Protein AF-A0A176S169-F1 (afdb_monomer)

Radius of gyration: 20.2 Å; Cα contacts (8 Å, |Δi|>4): 346; chains: 1; bounding box: 64×64×43 Å

pLDDT: mean 86.66, std 16.23, range [37.81, 98.81]

Structure (mmCIF, N/CA/C/O backbone):
data_AF-A0A176S169-F1
#
_entry.id   AF-A0A176S169-F1
#
loop_
_atom_site.group_PDB
_atom_site.id
_atom_site.type_symbol
_atom_site.label_atom_id
_atom_site.label_alt_id
_atom_site.label_comp_id
_atom_site.label_asym_id
_atom_site.label_entity_id
_atom_site.label_seq_id
_atom_site.pdbx_PDB_ins_code
_atom_site.Cartn_x
_atom_site.Cartn_y
_atom_site.Cartn_z
_atom_site.occupancy
_atom_site.B_iso_or_equiv
_atom_site.auth_seq_id
_atom_site.auth_comp_id
_atom_site.auth_asym_id
_atom_site.auth_atom_id
_atom_site.pdbx_PDB_model_num
ATOM 1 N N . MET A 1 1 ? 50.079 47.042 0.955 1.00 42.16 1 MET A N 1
ATOM 2 C CA . MET A 1 1 ? 48.730 46.435 0.892 1.00 42.16 1 MET A CA 1
ATOM 3 C C . MET A 1 1 ? 48.802 45.172 0.042 1.00 42.16 1 MET A C 1
ATOM 5 O O . MET A 1 1 ? 49.080 45.292 -1.142 1.00 42.16 1 MET A O 1
ATOM 9 N N . LYS A 1 2 ? 48.603 43.976 0.608 1.00 37.81 2 LYS A N 1
ATOM 10 C CA . LYS A 1 2 ? 48.444 42.732 -0.167 1.00 37.81 2 LYS A CA 1
ATOM 11 C C . LYS A 1 2 ? 47.038 42.204 0.112 1.00 37.81 2 LYS A C 1
ATOM 13 O O . LYS A 1 2 ? 46.741 41.883 1.258 1.00 37.81 2 LYS A O 1
ATOM 18 N N . LYS A 1 3 ? 46.163 42.192 -0.898 1.00 44.59 3 LYS A N 1
ATOM 19 C CA . LYS A 1 3 ? 44.815 41.624 -0.759 1.00 44.59 3 LYS A CA 1
ATOM 20 C C . LYS A 1 3 ? 44.947 40.104 -0.750 1.00 44.59 3 LYS A C 1
ATOM 22 O O . LYS A 1 3 ? 45.350 39.523 -1.752 1.00 44.59 3 LYS A O 1
ATOM 27 N N . ILE A 1 4 ? 44.640 39.484 0.384 1.00 52.41 4 ILE A N 1
ATOM 28 C CA . ILE A 1 4 ? 44.527 38.031 0.488 1.00 52.41 4 ILE A CA 1
ATOM 29 C C . ILE A 1 4 ? 43.218 37.644 -0.205 1.00 52.41 4 ILE A C 1
ATOM 31 O O . ILE A 1 4 ? 42.141 38.006 0.262 1.00 52.41 4 ILE A O 1
ATOM 35 N N . VAL A 1 5 ? 43.315 36.946 -1.336 1.00 50.78 5 VAL A N 1
ATOM 36 C CA . VAL A 1 5 ? 42.162 36.340 -2.013 1.00 50.78 5 VAL A CA 1
ATOM 37 C C . VAL A 1 5 ? 42.105 34.878 -1.586 1.00 50.78 5 VAL A C 1
ATOM 39 O O . VAL A 1 5 ? 42.657 34.002 -2.247 1.00 50.78 5 VAL A O 1
ATOM 42 N N . THR A 1 6 ? 41.467 34.616 -0.445 1.00 49.59 6 THR A N 1
ATOM 43 C CA . THR A 1 6 ? 41.147 33.246 -0.032 1.00 49.59 6 THR A CA 1
ATOM 44 C C . THR A 1 6 ? 39.868 32.822 -0.744 1.00 49.59 6 THR A C 1
ATOM 46 O O . THR A 1 6 ? 38.769 33.007 -0.222 1.00 49.59 6 THR A O 1
ATOM 49 N N . THR A 1 7 ? 39.989 32.272 -1.952 1.00 57.34 7 THR A N 1
ATOM 50 C CA . THR A 1 7 ? 38.849 31.632 -2.622 1.00 57.34 7 THR A CA 1
ATOM 51 C C . THR A 1 7 ? 38.503 30.352 -1.868 1.00 57.34 7 THR A C 1
ATOM 53 O O . THR A 1 7 ? 39.154 29.323 -2.041 1.00 57.34 7 THR A O 1
ATOM 56 N N . LEU A 1 8 ? 37.491 30.422 -1.002 1.00 52.44 8 LEU A N 1
ATOM 57 C CA . LEU A 1 8 ? 36.978 29.271 -0.268 1.00 52.44 8 LEU A CA 1
ATOM 58 C C . LEU A 1 8 ? 36.244 28.341 -1.247 1.00 52.44 8 LEU A C 1
ATOM 60 O O . LEU A 1 8 ? 35.074 28.549 -1.564 1.00 52.44 8 LEU A O 1
ATOM 64 N N . PHE A 1 9 ? 36.947 27.330 -1.756 1.00 48.34 9 PHE A N 1
ATOM 65 C CA . PHE A 1 9 ? 36.420 26.380 -2.737 1.00 48.34 9 PHE A CA 1
ATOM 66 C C . PHE A 1 9 ? 35.525 25.326 -2.063 1.00 48.34 9 PHE A C 1
ATOM 68 O O . PHE A 1 9 ? 35.873 24.152 -1.962 1.00 48.34 9 PHE A O 1
ATOM 75 N N . LEU A 1 10 ? 34.365 25.757 -1.563 1.00 53.97 10 LEU A N 1
ATOM 76 C CA . LEU A 1 10 ? 33.383 24.892 -0.906 1.00 53.97 10 LEU A CA 1
ATOM 77 C C . LEU A 1 10 ? 32.440 24.241 -1.935 1.00 53.97 10 LEU A C 1
ATOM 79 O O . LEU A 1 10 ? 31.228 24.454 -1.912 1.00 53.97 10 LEU A O 1
ATOM 83 N N . ILE A 1 11 ? 32.991 23.464 -2.874 1.00 54.47 11 ILE A N 1
ATOM 84 C CA . ILE A 1 11 ? 32.165 22.720 -3.834 1.00 54.47 11 ILE A CA 1
ATOM 85 C C . ILE A 1 11 ? 31.628 21.446 -3.181 1.00 54.47 11 ILE A C 1
ATOM 87 O O . ILE A 1 11 ? 32.314 20.434 -3.090 1.00 54.47 11 ILE A O 1
ATOM 91 N N . MET A 1 12 ? 30.367 21.548 -2.758 1.00 45.44 12 MET A N 1
ATOM 92 C CA . MET A 1 12 ? 29.334 20.512 -2.843 1.00 45.44 12 MET A CA 1
ATOM 93 C C . MET A 1 12 ? 29.823 19.063 -2.694 1.00 45.44 12 MET A C 1
ATOM 95 O O . MET A 1 12 ? 30.046 18.360 -3.680 1.00 45.44 12 MET A O 1
ATOM 99 N N . LEU A 1 13 ? 29.830 18.566 -1.454 1.00 44.75 13 LEU A N 1
ATOM 100 C CA . LEU A 1 13 ? 29.611 17.141 -1.218 1.00 44.75 13 LEU A CA 1
ATOM 101 C C . LEU A 1 13 ? 28.189 16.799 -1.687 1.00 44.75 13 LEU A C 1
ATOM 103 O O . LEU A 1 13 ? 27.235 16.888 -0.914 1.00 44.75 13 LEU A O 1
ATOM 107 N N . THR A 1 14 ? 28.040 16.402 -2.952 1.00 50.56 14 THR A N 1
ATOM 108 C CA . THR A 1 14 ? 26.833 15.735 -3.452 1.00 50.56 14 THR A CA 1
ATOM 109 C C . THR A 1 14 ? 26.772 14.332 -2.856 1.00 50.56 14 THR A C 1
ATOM 111 O O . THR A 1 14 ? 27.048 13.323 -3.504 1.00 50.56 14 THR A O 1
ATOM 114 N N . GLY A 1 15 ? 26.433 14.272 -1.567 1.00 48.84 15 GLY A N 1
ATOM 115 C CA . GLY A 1 15 ? 26.109 13.025 -0.900 1.00 48.84 15 GLY A CA 1
ATOM 116 C C . GLY A 1 15 ? 24.995 12.340 -1.679 1.00 48.84 15 GLY A C 1
ATOM 117 O O . GLY A 1 15 ? 23.907 12.896 -1.830 1.00 48.84 15 GLY A O 1
ATOM 118 N N . ASN A 1 16 ? 25.267 11.137 -2.184 1.00 43.94 16 ASN A N 1
ATOM 119 C CA . ASN A 1 16 ? 24.212 10.271 -2.687 1.00 43.94 16 ASN A CA 1
ATOM 120 C C . ASN A 1 16 ? 23.255 10.023 -1.516 1.00 43.94 16 ASN A C 1
ATOM 122 O O . ASN A 1 16 ? 23.621 9.335 -0.565 1.00 43.94 16 ASN A O 1
ATOM 126 N N . VAL A 1 17 ? 22.056 10.604 -1.558 1.00 52.56 17 VAL A N 1
ATOM 127 C CA . VAL A 1 17 ? 21.020 10.343 -0.553 1.00 52.56 17 VAL A CA 1
ATOM 128 C C . VAL A 1 17 ? 20.523 8.916 -0.791 1.00 52.56 17 VAL A C 1
ATOM 130 O O . VAL A 1 17 ? 19.760 8.651 -1.719 1.00 52.56 17 VAL A O 1
ATOM 133 N N . LEU A 1 18 ? 21.040 7.967 -0.006 1.00 54.22 18 LEU A N 1
ATOM 134 C CA . LEU A 1 18 ? 20.838 6.525 -0.192 1.00 54.22 18 LEU A CA 1
ATOM 135 C C . LEU A 1 18 ? 19.475 6.037 0.343 1.00 54.22 18 LEU A C 1
ATOM 137 O O . LEU A 1 18 ? 19.416 5.173 1.211 1.00 54.22 18 LEU A O 1
ATOM 141 N N . ALA A 1 19 ? 18.369 6.536 -0.204 1.00 62.16 19 ALA A N 1
ATOM 142 C CA . ALA A 1 19 ? 17.038 5.948 -0.015 1.00 62.16 19 ALA A CA 1
ATOM 143 C C . ALA A 1 19 ? 16.504 5.970 1.436 1.00 62.16 19 ALA A C 1
ATOM 145 O O . ALA A 1 19 ? 16.561 7.003 2.096 1.00 62.16 19 ALA A O 1
ATOM 146 N N . THR A 1 20 ? 15.903 4.892 1.958 1.00 75.38 20 THR A N 1
ATOM 147 C CA . THR A 1 20 ? 15.999 3.467 1.549 1.00 75.38 20 THR A CA 1
ATOM 148 C C . THR A 1 20 ? 14.851 2.991 0.627 1.00 75.38 20 THR A C 1
ATOM 150 O O . THR A 1 20 ? 13.897 3.728 0.376 1.00 75.38 20 THR A O 1
ATOM 153 N N . ALA A 1 21 ? 14.930 1.754 0.106 1.00 84.81 21 ALA A N 1
ATOM 154 C CA . ALA A 1 21 ? 13.775 1.076 -0.489 1.00 84.81 21 ALA A CA 1
ATOM 155 C C . ALA A 1 21 ? 12.763 0.748 0.620 1.00 84.81 21 ALA A C 1
ATOM 157 O O . ALA A 1 21 ? 13.137 0.179 1.647 1.00 84.81 21 ALA A O 1
ATOM 158 N N . GLN A 1 22 ? 11.504 1.131 0.425 1.00 86.56 22 GLN A N 1
ATOM 159 C CA . GLN A 1 22 ? 10.476 1.038 1.455 1.00 86.56 22 GLN A CA 1
ATOM 160 C C . GLN A 1 22 ? 9.984 -0.409 1.618 1.00 86.56 22 GLN A C 1
ATOM 162 O O . GLN A 1 22 ? 9.739 -1.125 0.646 1.00 86.56 22 GLN A O 1
ATOM 167 N N . TYR A 1 23 ? 9.804 -0.822 2.870 1.00 90.62 23 TYR A N 1
ATOM 168 C CA . TYR A 1 23 ? 9.250 -2.111 3.246 1.00 90.62 23 TYR A CA 1
ATOM 169 C C . TYR A 1 23 ? 7.748 -2.130 2.910 1.00 90.62 23 TYR A C 1
ATOM 171 O O . TYR A 1 23 ? 7.019 -1.220 3.342 1.00 90.62 23 TYR A O 1
ATOM 179 N N . PRO A 1 24 ? 7.286 -3.103 2.106 1.00 94.25 24 PRO A N 1
ATOM 180 C CA . PRO A 1 24 ? 5.922 -3.129 1.596 1.00 94.25 24 PRO A CA 1
ATOM 1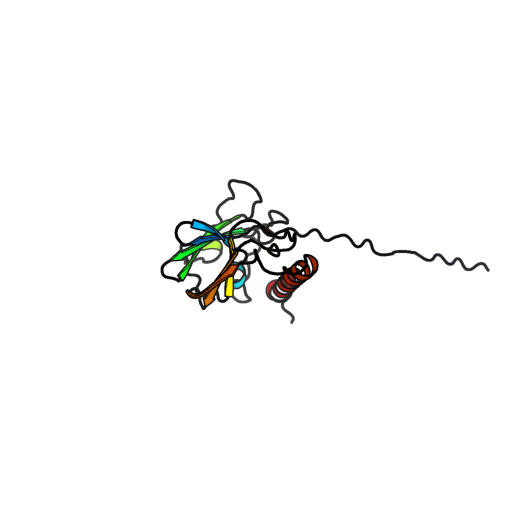81 C C . PRO A 1 24 ? 4.915 -3.518 2.677 1.00 94.25 24 PRO A C 1
ATOM 183 O O . PRO A 1 24 ? 5.250 -4.207 3.639 1.00 94.25 24 PRO A O 1
ATOM 186 N N . ASP A 1 25 ? 3.664 -3.119 2.469 1.00 95.69 25 ASP A N 1
ATOM 187 C CA . ASP A 1 25 ? 2.532 -3.757 3.143 1.00 95.69 25 ASP A CA 1
ATOM 188 C C . ASP A 1 25 ? 2.248 -5.125 2.490 1.00 95.69 25 ASP A C 1
ATOM 190 O O . ASP A 1 25 ? 2.693 -5.406 1.375 1.00 95.69 25 ASP A O 1
ATOM 194 N N . ILE A 1 26 ? 1.508 -5.993 3.177 1.00 97.06 26 ILE A N 1
ATOM 195 C CA . ILE A 1 26 ? 1.137 -7.333 2.705 1.00 97.06 26 ILE A CA 1
ATOM 196 C C . ILE A 1 26 ? -0.319 -7.294 2.237 1.00 97.06 26 ILE A C 1
ATOM 198 O O . ILE A 1 26 ? -1.173 -6.737 2.916 1.00 97.06 26 ILE A O 1
ATOM 202 N N . LEU A 1 27 ? -0.625 -7.920 1.107 1.00 98.56 27 LEU A N 1
ATOM 203 C CA . LEU A 1 27 ? -1.974 -8.171 0.616 1.00 98.56 27 LEU A CA 1
ATOM 204 C C . LEU A 1 27 ? -2.226 -9.679 0.509 1.00 98.56 27 LEU A C 1
ATOM 206 O O . LEU A 1 27 ? -1.467 -10.399 -0.137 1.00 98.56 27 LEU A O 1
ATOM 210 N N . VAL A 1 28 ? -3.329 -10.140 1.094 1.00 98.38 28 VAL A N 1
ATOM 211 C CA . VAL A 1 28 ? -3.906 -11.467 0.870 1.00 98.38 28 VAL A CA 1
ATOM 212 C C . VAL A 1 28 ? -4.890 -11.369 -0.297 1.00 98.38 28 VAL A C 1
ATOM 214 O O . VAL A 1 28 ? -5.965 -10.782 -0.162 1.00 98.38 28 VAL A O 1
ATOM 217 N N . TYR A 1 29 ? -4.528 -11.928 -1.451 1.00 97.06 29 TYR A N 1
ATOM 218 C CA . TYR A 1 29 ? -5.351 -11.901 -2.663 1.00 97.06 29 TYR A CA 1
ATOM 219 C C . TYR A 1 29 ? -5.172 -13.189 -3.475 1.00 97.06 29 TYR A C 1
ATOM 221 O O . TYR A 1 29 ? -4.074 -13.740 -3.544 1.00 97.06 29 TYR A O 1
ATOM 229 N N . GLN A 1 30 ? -6.267 -13.713 -4.042 1.00 93.25 30 GLN A N 1
ATOM 230 C CA . GLN A 1 30 ? -6.302 -14.992 -4.778 1.00 93.25 30 GLN A CA 1
ATOM 231 C C . GLN A 1 30 ? -5.606 -16.157 -4.028 1.00 93.25 30 GLN A C 1
ATOM 233 O O . GLN A 1 30 ? -4.885 -16.965 -4.615 1.00 93.25 30 GLN A O 1
ATOM 238 N N . GLY A 1 31 ? -5.782 -16.222 -2.700 1.00 93.00 31 GLY A N 1
ATOM 239 C CA . GLY A 1 31 ? -5.181 -17.250 -1.838 1.00 93.00 31 GLY A CA 1
ATOM 240 C C . GLY A 1 31 ? -3.668 -17.118 -1.607 1.00 93.00 31 GLY A C 1
ATOM 241 O O . GLY A 1 31 ? -3.057 -18.048 -1.084 1.00 93.00 31 GLY A O 1
ATOM 242 N N . LYS A 1 32 ? -3.046 -15.996 -1.990 1.00 95.75 32 LYS A N 1
ATOM 243 C CA . LYS A 1 32 ? -1.605 -15.744 -1.839 1.00 95.75 32 LYS A CA 1
ATOM 244 C C . LYS A 1 32 ? -1.351 -14.484 -1.021 1.00 95.75 32 LYS A C 1
ATOM 246 O O . LYS A 1 32 ? -2.027 -13.475 -1.203 1.00 95.75 32 LYS A O 1
ATOM 251 N N . ASN A 1 33 ? -0.307 -14.522 -0.197 1.00 96.81 33 ASN A N 1
ATOM 252 C CA . ASN A 1 33 ? 0.279 -13.319 0.387 1.00 96.81 33 ASN A CA 1
ATOM 253 C C . ASN A 1 33 ? 1.226 -12.705 -0.646 1.00 96.81 33 ASN A C 1
ATOM 255 O O . ASN A 1 33 ? 2.120 -13.394 -1.140 1.00 96.81 33 ASN A O 1
ATOM 259 N N . GLN A 1 34 ? 1.036 -11.436 -0.983 1.00 96.50 34 GLN A N 1
ATOM 260 C CA . GLN A 1 34 ? 1.869 -10.673 -1.913 1.00 96.50 34 GLN A CA 1
ATOM 261 C C . GLN A 1 34 ? 2.246 -9.327 -1.279 1.00 96.50 34 GLN A C 1
ATOM 263 O O . GLN A 1 34 ? 1.449 -8.784 -0.516 1.00 96.50 34 GLN A O 1
ATOM 268 N N . PRO A 1 35 ? 3.424 -8.756 -1.567 1.00 96.94 35 PRO A N 1
ATOM 269 C CA . PRO A 1 35 ? 3.709 -7.376 -1.189 1.00 96.94 35 PRO A CA 1
ATOM 270 C C . PRO A 1 35 ? 2.853 -6.405 -2.019 1.00 96.94 35 PRO A C 1
ATOM 272 O O . PRO A 1 35 ? 2.587 -6.663 -3.194 1.00 96.94 35 PRO A O 1
ATOM 275 N N . ILE A 1 36 ? 2.486 -5.260 -1.444 1.00 97.56 36 ILE A N 1
ATOM 276 C CA . ILE A 1 36 ? 1.973 -4.106 -2.193 1.00 97.56 36 ILE A CA 1
ATOM 277 C C . ILE A 1 36 ? 2.919 -2.912 -2.081 1.00 97.56 36 ILE A C 1
ATOM 279 O O . ILE A 1 36 ? 3.458 -2.584 -1.025 1.00 97.56 36 ILE A O 1
ATOM 283 N N . PHE A 1 37 ? 3.097 -2.247 -3.215 1.00 96.38 37 PHE A N 1
ATOM 284 C CA . PHE A 1 37 ? 3.934 -1.070 -3.426 1.00 96.38 37 PHE A CA 1
ATOM 285 C C . PHE A 1 37 ? 3.093 0.214 -3.473 1.00 96.38 37 PHE A C 1
ATOM 287 O O . PHE A 1 37 ? 3.293 1.095 -4.307 1.00 96.38 37 PHE A O 1
ATOM 294 N N . THR A 1 38 ? 2.143 0.272 -2.541 1.00 94.31 38 THR A N 1
ATOM 295 C CA . THR A 1 38 ? 1.189 1.351 -2.267 1.00 94.31 38 THR A CA 1
ATOM 296 C C . THR A 1 38 ? 0.933 1.330 -0.757 1.00 94.31 38 THR A C 1
ATOM 298 O O . THR A 1 38 ? 1.020 0.259 -0.157 1.00 94.31 38 THR A O 1
ATOM 301 N N . ASN A 1 39 ? 0.588 2.462 -0.130 1.00 94.94 39 ASN A N 1
ATOM 302 C CA . ASN A 1 39 ? 0.287 2.522 1.310 1.00 94.94 39 ASN A CA 1
ATOM 303 C C . ASN A 1 39 ? -1.126 3.063 1.590 1.00 94.94 39 ASN A C 1
ATOM 305 O O . ASN A 1 39 ? -1.277 4.245 1.897 1.00 94.94 39 ASN A O 1
ATOM 309 N N . P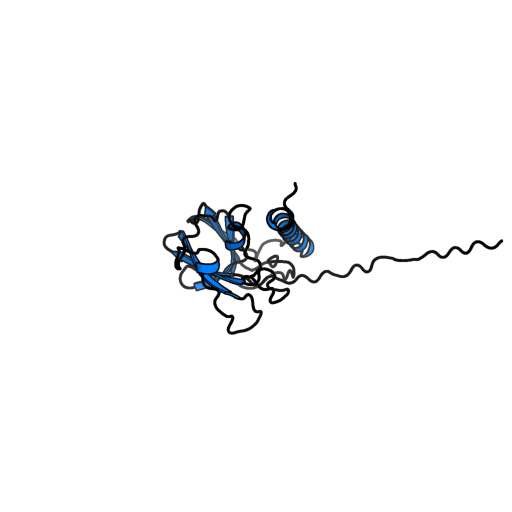RO A 1 40 ? -2.170 2.212 1.501 1.00 97.00 40 PRO A N 1
ATOM 310 C CA . PRO A 1 40 ? -3.570 2.650 1.557 1.00 97.00 40 PRO A CA 1
ATOM 311 C C . PRO A 1 40 ? -4.006 3.241 2.904 1.00 97.00 40 PRO A C 1
ATOM 313 O O . PRO A 1 40 ? -4.973 3.995 2.958 1.00 97.00 40 PRO A O 1
ATOM 316 N N . LEU A 1 41 ? -3.308 2.926 4.002 1.00 96.50 41 LEU A N 1
ATOM 317 C CA . LEU A 1 41 ? -3.607 3.525 5.306 1.00 96.50 41 LEU A CA 1
ATOM 318 C C . LEU A 1 41 ? -3.080 4.965 5.418 1.00 96.50 41 LEU A C 1
ATOM 320 O O . LEU A 1 41 ? -3.693 5.765 6.113 1.00 96.50 41 LEU A O 1
ATOM 324 N N . GLU A 1 42 ? -2.016 5.349 4.700 1.00 93.81 42 GLU A N 1
ATOM 325 C CA . GLU A 1 42 ? -1.561 6.751 4.721 1.00 93.81 42 GLU A CA 1
ATOM 326 C C . GLU A 1 42 ? -2.608 7.710 4.135 1.00 93.81 42 GLU A C 1
ATOM 328 O O . GLU A 1 42 ? -2.653 8.863 4.546 1.00 93.81 42 GLU A O 1
ATOM 333 N N . SER A 1 43 ? -3.489 7.244 3.238 1.00 94.06 43 SER A N 1
ATOM 334 C CA . SER A 1 43 ? -4.568 8.074 2.680 1.00 94.06 43 SER A CA 1
ATOM 335 C C . SER A 1 43 ? -5.775 8.242 3.610 1.00 94.06 43 SER A C 1
ATOM 337 O O . SER A 1 43 ? -6.680 9.000 3.275 1.00 94.06 43 SER A O 1
ATOM 339 N N . TYR A 1 44 ? -5.834 7.521 4.735 1.00 95.12 44 TYR A N 1
ATOM 340 C CA . TYR A 1 44 ? -6.848 7.750 5.768 1.00 95.12 44 TYR A CA 1
ATOM 341 C C . TYR A 1 44 ? -6.543 9.016 6.577 1.00 95.12 44 TYR A C 1
ATOM 343 O O . TYR A 1 44 ? -7.458 9.654 7.091 1.00 95.12 44 TYR A O 1
ATOM 351 N N . PHE A 1 45 ? -5.261 9.376 6.705 1.00 92.50 45 PHE A N 1
ATOM 352 C CA . PHE A 1 45 ? -4.844 10.455 7.588 1.00 92.50 45 PHE A CA 1
ATOM 353 C C . PHE A 1 45 ? -4.950 11.822 6.913 1.00 92.50 45 PHE A C 1
ATOM 355 O O . PHE A 1 45 ? -4.244 12.119 5.951 1.00 92.50 45 PHE A O 1
ATOM 362 N N . ASP A 1 46 ? -5.802 12.679 7.467 1.00 89.12 46 ASP A N 1
ATOM 363 C CA . ASP A 1 46 ? -6.044 14.041 6.999 1.00 89.12 46 ASP A CA 1
ATOM 364 C C . ASP A 1 46 ? -6.141 15.025 8.187 1.00 89.12 46 ASP A C 1
ATOM 366 O O . ASP A 1 46 ? -5.678 14.750 9.298 1.00 89.12 46 ASP A O 1
ATOM 370 N N . LYS A 1 47 ? -6.727 16.210 7.965 1.00 85.12 47 LYS A N 1
ATOM 371 C CA . LYS A 1 47 ? -6.955 17.201 9.032 1.00 85.12 47 LYS A CA 1
ATOM 372 C C . LYS A 1 47 ? -8.023 16.767 10.051 1.00 85.12 47 LYS A C 1
ATOM 374 O O . LYS A 1 47 ? -8.051 17.330 11.141 1.00 85.12 47 LYS A O 1
ATOM 379 N N . GLN A 1 48 ? -8.894 15.817 9.704 1.00 87.88 48 GLN A N 1
ATOM 380 C CA . GLN A 1 48 ? -9.973 15.305 10.558 1.00 87.88 48 GLN A CA 1
ATOM 381 C C . GLN A 1 48 ? -9.539 14.031 11.301 1.00 87.88 48 GLN A C 1
ATOM 383 O O . GLN A 1 48 ? -9.883 13.850 12.466 1.00 87.88 48 GLN A O 1
ATOM 388 N N . HIS A 1 49 ? -8.715 13.204 10.656 1.00 90.12 49 HIS A N 1
ATOM 389 C CA . HIS A 1 49 ? -8.137 11.966 11.174 1.00 90.12 49 HIS A CA 1
ATOM 390 C C . HIS A 1 49 ? -6.606 12.116 11.261 1.00 90.12 49 HIS A C 1
ATOM 392 O O . HIS A 1 49 ? -5.875 11.574 10.432 1.00 90.12 49 HIS A O 1
ATOM 398 N N . PRO A 1 50 ? -6.071 12.886 12.226 1.00 89.88 50 PRO A N 1
ATOM 399 C CA . PRO A 1 50 ? -4.642 13.173 12.287 1.00 89.88 50 PRO A CA 1
ATOM 400 C C . PRO A 1 50 ? -3.810 11.905 12.523 1.00 89.88 50 PRO A C 1
ATOM 402 O O . PRO A 1 50 ? -4.097 11.108 13.418 1.00 89.88 50 PRO A O 1
ATOM 405 N N . ARG A 1 51 ? -2.716 11.755 11.764 1.00 90.69 51 ARG A N 1
ATOM 406 C CA . ARG A 1 51 ? -1.782 10.621 11.871 1.00 90.69 51 ARG A CA 1
ATOM 407 C C . ARG A 1 51 ? -1.238 10.477 13.310 1.00 90.69 51 ARG A C 1
ATOM 409 O O . ARG A 1 51 ? -0.552 11.390 13.787 1.00 90.69 51 ARG A O 1
ATOM 416 N N . PRO A 1 52 ? -1.478 9.353 14.015 1.00 88.19 52 PRO A N 1
ATOM 417 C CA . PRO A 1 52 ? -1.160 9.229 15.438 1.00 88.19 52 PRO A CA 1
ATOM 418 C C . PRO A 1 52 ? 0.343 9.022 15.684 1.00 88.19 52 PRO A C 1
ATOM 420 O O . PRO A 1 52 ? 0.861 7.904 15.702 1.00 88.19 52 PRO A O 1
ATOM 423 N N . LYS A 1 53 ? 1.053 10.132 15.926 1.00 81.69 53 LYS A N 1
ATOM 424 C CA . LYS A 1 53 ? 2.523 10.189 16.081 1.00 81.69 53 LYS A CA 1
ATOM 425 C C . LYS A 1 53 ? 3.098 9.260 17.160 1.00 81.69 53 LYS A C 1
ATOM 427 O O . LYS A 1 53 ? 4.229 8.814 17.021 1.00 81.69 53 LYS A O 1
ATOM 432 N N . ASN A 1 54 ? 2.333 8.964 18.212 1.00 84.31 54 ASN A N 1
ATOM 433 C CA . ASN A 1 54 ? 2.782 8.120 19.328 1.00 84.31 54 ASN A CA 1
ATOM 434 C C . ASN A 1 54 ? 2.563 6.613 19.087 1.00 84.31 54 ASN A C 1
ATOM 436 O O . ASN A 1 54 ? 3.094 5.800 19.841 1.00 84.31 54 ASN A O 1
ATOM 440 N N . VAL A 1 55 ? 1.780 6.243 18.067 1.00 86.12 55 VAL A N 1
ATOM 441 C CA . VAL A 1 55 ? 1.500 4.843 17.702 1.00 86.12 55 VAL A CA 1
ATOM 442 C C . VAL A 1 55 ? 2.547 4.345 16.708 1.00 86.12 55 VAL A C 1
ATOM 444 O O . VAL A 1 55 ? 3.160 3.301 16.911 1.00 86.12 55 VAL A O 1
ATOM 447 N N . PHE A 1 56 ? 2.806 5.123 15.656 1.00 85.75 56 PHE A N 1
ATOM 448 C CA . PHE A 1 56 ? 3.745 4.756 14.598 1.00 85.75 56 PHE A CA 1
ATOM 449 C C . PHE A 1 56 ? 5.169 5.214 14.917 1.00 85.75 56 PHE A C 1
ATOM 451 O O . PHE A 1 56 ? 5.608 6.291 14.508 1.00 85.75 56 PHE A O 1
ATOM 458 N N . LYS A 1 57 ? 5.898 4.380 15.659 1.00 77.31 57 LYS A N 1
ATOM 459 C CA . LYS A 1 57 ? 7.301 4.625 16.015 1.00 77.31 57 LYS A CA 1
ATOM 460 C C . LYS A 1 57 ? 8.205 4.446 14.797 1.00 77.31 57 LYS A C 1
ATOM 462 O O . LYS A 1 57 ? 8.052 3.489 14.041 1.00 77.31 57 LYS A O 1
ATOM 467 N N . PHE A 1 58 ? 9.198 5.321 14.641 1.00 72.44 58 PHE A N 1
ATOM 468 C CA . PHE A 1 58 ? 10.269 5.095 13.673 1.00 72.44 58 PHE A CA 1
ATOM 469 C C . PHE A 1 58 ? 11.056 3.834 14.051 1.00 72.44 58 PHE A C 1
ATOM 471 O O . PHE A 1 58 ? 11.558 3.726 15.169 1.00 72.44 58 PHE A O 1
ATOM 478 N N . SER A 1 59 ? 11.179 2.904 13.108 1.00 70.88 59 SER A N 1
ATOM 479 C CA . SER A 1 59 ? 11.869 1.627 13.293 1.00 70.88 59 SER A CA 1
ATOM 480 C C . SER A 1 59 ? 13.202 1.568 12.544 1.00 70.88 59 SER A C 1
ATOM 482 O O . SER A 1 59 ? 14.227 1.195 13.107 1.00 70.88 59 SER A O 1
ATOM 484 N N . CYS A 1 60 ? 13.190 1.918 11.259 1.00 74.62 60 CYS A N 1
ATOM 485 C CA . CYS A 1 60 ? 14.332 1.849 10.356 1.00 74.62 60 CYS A CA 1
ATOM 486 C C . CYS A 1 60 ? 14.095 2.738 9.125 1.00 74.62 60 CYS A C 1
ATOM 488 O O . CYS A 1 60 ? 12.959 3.032 8.761 1.00 74.62 60 CYS A O 1
ATOM 490 N N . THR A 1 61 ? 15.163 3.124 8.419 1.00 75.06 61 THR A N 1
ATOM 491 C CA . THR A 1 61 ? 15.069 3.945 7.191 1.00 75.06 61 THR A CA 1
ATOM 492 C C . THR A 1 61 ? 14.329 3.248 6.045 1.00 75.06 61 THR A C 1
ATOM 494 O O . THR A 1 61 ? 13.817 3.916 5.153 1.00 75.06 61 THR A O 1
ATOM 497 N N . ALA A 1 62 ? 14.251 1.914 6.071 1.00 78.06 62 ALA A N 1
ATOM 498 C CA . ALA A 1 62 ? 13.434 1.123 5.155 1.00 78.06 62 ALA A CA 1
ATOM 499 C C . ALA A 1 62 ? 11.944 1.100 5.534 1.00 78.06 62 ALA A C 1
ATOM 501 O O . ALA A 1 62 ? 11.140 0.644 4.734 1.00 78.06 62 ALA A O 1
ATOM 502 N N . ASN A 1 63 ? 11.542 1.572 6.717 1.00 84.75 63 ASN A N 1
ATOM 503 C CA . ASN A 1 63 ? 10.131 1.694 7.067 1.00 84.75 63 ASN A CA 1
ATOM 504 C C . ASN A 1 63 ? 9.839 2.976 7.857 1.00 84.75 63 ASN A C 1
ATOM 506 O O . ASN A 1 63 ? 9.499 2.949 9.041 1.00 84.75 63 ASN A O 1
ATOM 510 N N . TRP A 1 64 ? 9.938 4.117 7.171 1.00 81.50 64 TRP A N 1
ATOM 511 C CA . TRP A 1 64 ? 9.679 5.433 7.765 1.00 81.50 64 TRP A CA 1
ATOM 512 C C . TRP A 1 64 ? 8.232 5.592 8.263 1.00 81.50 64 TRP A C 1
ATOM 514 O O . TRP A 1 64 ? 7.980 6.392 9.163 1.00 81.50 64 TRP A O 1
ATOM 524 N N . ARG A 1 65 ? 7.286 4.805 7.724 1.00 88.31 65 ARG A N 1
ATOM 525 C CA . ARG A 1 65 ? 5.874 4.802 8.140 1.00 88.31 65 ARG A CA 1
ATOM 526 C C . ARG A 1 65 ? 5.679 4.284 9.562 1.00 88.31 65 ARG A C 1
ATOM 528 O O . ARG A 1 65 ? 4.689 4.651 10.189 1.00 88.31 65 ARG A O 1
ATOM 535 N N . GLY A 1 66 ? 6.591 3.455 10.074 1.00 89.56 66 GLY A N 1
ATOM 536 C CA . GLY A 1 66 ? 6.533 2.922 11.438 1.00 89.56 66 GLY A CA 1
ATOM 537 C C . GLY A 1 66 ? 5.521 1.792 11.665 1.00 89.56 66 GLY A C 1
ATOM 538 O O . GLY A 1 66 ? 5.335 1.371 12.805 1.00 89.56 66 GLY A O 1
ATOM 539 N N . TYR A 1 67 ? 4.898 1.266 10.607 1.00 92.81 67 TYR A N 1
ATOM 540 C CA . TYR A 1 67 ? 4.069 0.057 10.650 1.00 92.81 67 TYR A CA 1
ATOM 541 C C . TYR A 1 67 ? 4.221 -0.777 9.373 1.00 92.81 67 TYR A C 1
ATOM 543 O O . TYR A 1 67 ? 4.702 -0.288 8.348 1.00 92.81 67 TYR A O 1
ATOM 551 N N . VAL A 1 68 ? 3.782 -2.032 9.425 1.00 94.06 68 VAL A N 1
ATOM 552 C CA . VAL A 1 68 ? 3.441 -2.836 8.242 1.00 94.06 68 VAL A CA 1
ATOM 553 C C . VAL A 1 68 ? 1.970 -3.218 8.356 1.00 94.06 68 VAL A C 1
ATOM 555 O O . VAL A 1 68 ? 1.532 -3.701 9.402 1.00 94.06 68 VAL A O 1
ATOM 558 N N .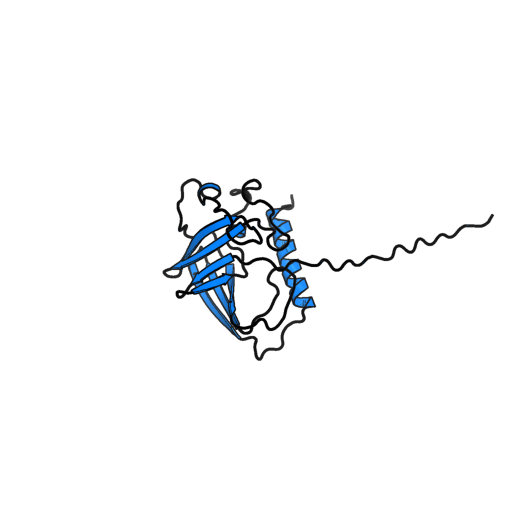 ALA A 1 69 ? 1.195 -2.964 7.304 1.00 96.31 69 ALA A N 1
ATOM 559 C CA . ALA A 1 69 ? -0.211 -3.344 7.248 1.00 96.31 69 ALA A CA 1
ATOM 560 C C . ALA A 1 69 ? -0.397 -4.668 6.500 1.00 96.31 69 ALA A C 1
ATOM 562 O O . ALA A 1 69 ? 0.252 -4.911 5.482 1.00 96.31 69 ALA A O 1
ATOM 563 N N . THR A 1 70 ? -1.327 -5.494 6.975 1.00 97.50 70 THR A N 1
ATOM 564 C CA . THR A 1 70 ? -1.855 -6.638 6.227 1.00 97.50 70 THR A CA 1
ATOM 565 C C . THR A 1 70 ? -3.257 -6.304 5.749 1.00 97.50 70 THR A C 1
ATOM 567 O O . THR A 1 70 ? -4.151 -6.029 6.553 1.00 97.50 70 THR A O 1
ATOM 570 N N . TRP A 1 71 ? -3.447 -6.376 4.441 1.00 98.69 71 TRP A N 1
ATOM 571 C CA . TRP A 1 71 ? -4.700 -6.167 3.737 1.00 98.69 71 TRP A CA 1
ATOM 572 C C . TRP A 1 71 ? -5.241 -7.494 3.207 1.00 98.69 71 TRP A C 1
ATOM 574 O O . TRP A 1 71 ? -4.487 -8.445 2.998 1.00 98.69 71 TRP A O 1
ATOM 584 N N . LYS A 1 72 ? -6.538 -7.552 2.928 1.00 98.56 72 LYS A N 1
ATOM 585 C CA . LYS A 1 72 ? -7.190 -8.658 2.219 1.00 98.56 72 LYS A CA 1
ATOM 586 C C . LYS A 1 72 ? -8.126 -8.084 1.167 1.00 98.56 72 LYS A C 1
ATOM 588 O O . LYS A 1 72 ? -8.763 -7.067 1.418 1.00 98.56 72 LYS A O 1
ATOM 593 N N . ILE A 1 73 ? -8.222 -8.747 0.020 1.00 98.44 73 ILE A N 1
ATOM 594 C CA . ILE A 1 73 ? -9.329 -8.539 -0.914 1.00 98.44 73 ILE A CA 1
ATOM 595 C C . ILE A 1 73 ? -10.280 -9.733 -0.819 1.00 98.44 73 ILE A C 1
ATOM 597 O O . ILE A 1 73 ? -9.856 -10.884 -0.937 1.00 98.44 73 ILE A O 1
ATOM 601 N N . GLU A 1 74 ? -11.561 -9.447 -0.612 1.00 97.25 74 GLU A N 1
ATOM 602 C CA . GLU A 1 74 ? -12.653 -10.417 -0.527 1.00 97.25 74 GLU A CA 1
ATOM 603 C C . GLU A 1 74 ? -13.887 -9.817 -1.207 1.00 97.25 74 GLU A C 1
ATOM 605 O O . GLU A 1 74 ? -14.176 -8.645 -1.011 1.00 97.25 74 GLU A O 1
ATOM 610 N N . GLU A 1 75 ? -14.558 -10.573 -2.080 1.00 95.44 75 GLU A N 1
ATOM 611 C CA . GLU A 1 75 ? -15.733 -10.104 -2.850 1.00 95.44 75 GLU A CA 1
ATOM 612 C C . GLU A 1 75 ? -15.527 -8.772 -3.619 1.00 95.44 75 GLU A C 1
ATOM 614 O O . GLU A 1 75 ? -16.465 -8.026 -3.892 1.00 95.44 75 GLU A O 1
ATOM 619 N N . ASN A 1 76 ? -14.283 -8.514 -4.051 1.00 96.75 76 ASN A N 1
ATOM 620 C CA . ASN A 1 76 ? -13.783 -7.268 -4.665 1.00 96.75 76 ASN A CA 1
ATOM 621 C C . ASN A 1 76 ? -13.656 -6.058 -3.727 1.00 96.75 76 ASN A C 1
ATOM 623 O O . ASN A 1 76 ? -13.265 -4.988 -4.189 1.00 96.75 76 ASN A O 1
ATOM 627 N N . ASP A 1 77 ? -13.923 -6.210 -2.436 1.00 98.44 77 ASP A N 1
ATOM 628 C CA . ASP A 1 77 ? -13.705 -5.182 -1.426 1.00 98.44 77 ASP A CA 1
ATOM 629 C C . ASP A 1 77 ? -12.331 -5.349 -0.753 1.00 98.44 77 ASP A C 1
ATOM 631 O O . ASP A 1 77 ? -11.865 -6.460 -0.489 1.00 98.44 77 ASP A O 1
ATOM 635 N N . LEU A 1 78 ? -11.667 -4.225 -0.484 1.00 98.81 78 LEU A N 1
ATOM 636 C CA . LEU A 1 78 ? -10.393 -4.121 0.219 1.00 98.81 78 LEU A CA 1
ATOM 637 C C . LEU A 1 78 ? -10.639 -3.963 1.722 1.00 98.81 78 LEU A C 1
ATOM 639 O O . LEU A 1 78 ? -11.387 -3.086 2.155 1.00 98.81 78 LEU A O 1
ATOM 643 N N . TYR A 1 79 ? -9.938 -4.760 2.522 1.00 98.69 79 TYR A N 1
ATOM 644 C CA . TYR A 1 79 ? -10.021 -4.748 3.977 1.00 98.69 79 TYR A CA 1
ATOM 645 C C . TYR A 1 79 ? -8.647 -4.590 4.622 1.00 98.69 79 TYR A C 1
ATOM 647 O O . TYR A 1 79 ? -7.695 -5.260 4.222 1.00 98.69 79 TYR A O 1
ATOM 655 N N . LEU A 1 80 ? -8.557 -3.770 5.669 1.00 98.69 80 LEU A N 1
ATOM 656 C CA . LEU A 1 80 ? -7.434 -3.755 6.604 1.00 98.69 80 LEU A CA 1
ATOM 657 C C . LEU A 1 80 ? -7.638 -4.859 7.649 1.00 98.69 80 LEU A 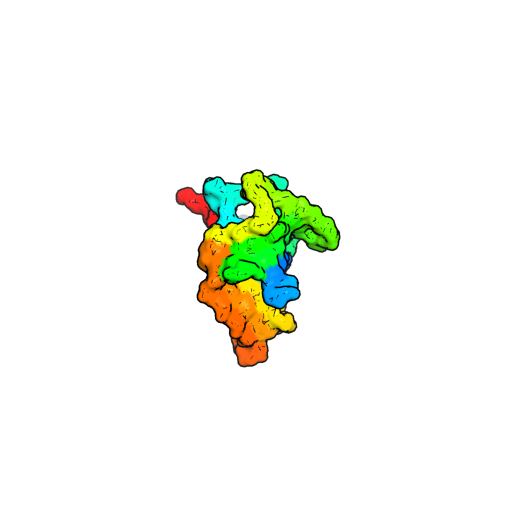C 1
ATOM 659 O O . LEU A 1 80 ? -8.632 -4.857 8.375 1.00 98.69 80 LEU A O 1
ATOM 663 N N . VAL A 1 81 ? -6.699 -5.802 7.730 1.00 98.00 81 VAL A N 1
ATOM 664 C CA . VAL A 1 81 ? -6.793 -6.993 8.593 1.00 98.00 81 VAL A CA 1
ATOM 665 C C . VAL A 1 81 ? -5.910 -6.877 9.832 1.00 98.00 81 VAL A C 1
ATOM 667 O O . VAL A 1 81 ? -6.322 -7.288 10.911 1.00 98.00 81 VAL A O 1
ATOM 670 N N . LYS A 1 82 ? -4.692 -6.344 9.694 1.00 96.44 82 LYS A N 1
ATOM 671 C CA . LYS A 1 82 ? -3.715 -6.273 10.791 1.00 96.44 82 LYS A CA 1
ATOM 672 C C . LYS A 1 82 ? -2.765 -5.094 10.610 1.00 96.44 82 LYS A C 1
ATOM 674 O O . LYS A 1 82 ? -2.439 -4.733 9.481 1.00 96.44 82 LYS A O 1
ATOM 679 N N . LEU A 1 83 ? -2.284 -4.547 11.722 1.00 95.06 83 LEU A N 1
ATOM 680 C CA . LEU A 1 83 ? -1.139 -3.641 11.777 1.00 95.06 83 LEU A CA 1
ATOM 681 C C . LEU A 1 83 ? -0.087 -4.229 12.719 1.00 95.06 83 LEU A C 1
ATOM 683 O O . LEU A 1 83 ? -0.424 -4.727 13.788 1.00 95.06 83 LEU A O 1
ATOM 687 N N . VAL A 1 84 ? 1.184 -4.154 12.346 1.00 92.75 84 VAL A N 1
ATOM 688 C CA . VAL A 1 84 ? 2.319 -4.439 13.240 1.00 92.75 84 VAL A CA 1
ATOM 689 C C . VAL A 1 84 ? 3.271 -3.252 13.256 1.00 92.75 84 VAL A C 1
ATOM 691 O O . VAL A 1 84 ? 3.293 -2.480 12.295 1.00 92.75 84 VAL A O 1
ATOM 694 N N . GLU A 1 85 ? 4.056 -3.093 14.322 1.00 89.19 85 GLU A N 1
ATOM 695 C CA . GLU A 1 85 ? 5.141 -2.109 14.358 1.00 89.19 85 GLU A CA 1
ATOM 696 C C . GLU A 1 85 ? 6.094 -2.328 13.175 1.00 89.19 85 GLU A C 1
ATOM 698 O O . GLU A 1 85 ? 6.338 -3.448 12.734 1.00 89.19 85 GLU A O 1
ATOM 703 N N . GLY A 1 86 ? 6.641 -1.246 12.625 1.00 74.56 86 GLY A N 1
ATOM 704 C CA . GLY A 1 86 ? 7.412 -1.297 11.383 1.00 74.56 86 GLY A CA 1
ATOM 705 C C . GLY A 1 86 ? 8.808 -1.917 11.502 1.00 74.56 86 GLY A C 1
ATOM 706 O O . GLY A 1 86 ? 9.670 -1.553 10.702 1.00 74.56 86 GLY A O 1
ATOM 707 N N . SER A 1 87 ? 9.089 -2.745 12.514 1.00 65.50 87 SER A N 1
ATOM 708 C CA . SER A 1 87 ? 10.432 -3.254 12.804 1.00 65.50 87 SER A CA 1
ATOM 709 C C . SER A 1 87 ? 11.030 -3.992 11.607 1.00 65.50 87 SER A C 1
ATOM 711 O O . SER A 1 87 ? 10.422 -4.908 11.062 1.00 65.50 87 SER A O 1
ATOM 713 N N . CYS A 1 88 ? 12.266 -3.643 11.240 1.00 65.31 88 CYS A N 1
ATOM 714 C CA . CYS A 1 88 ? 13.069 -4.362 10.242 1.00 65.31 88 CYS A CA 1
ATOM 715 C C . CYS A 1 88 ? 13.573 -5.737 10.761 1.00 65.31 88 CYS A C 1
ATOM 717 O O . CYS A 1 88 ? 14.683 -6.151 10.438 1.00 65.31 88 CYS A O 1
ATOM 719 N N . GLY A 1 89 ? 12.795 -6.416 11.606 1.00 59.56 89 GLY A N 1
ATOM 720 C CA . GLY A 1 89 ? 13.135 -7.676 12.260 1.00 59.56 89 GLY A CA 1
ATOM 721 C C . GLY A 1 89 ? 11.940 -8.622 12.295 1.00 59.56 89 GLY A C 1
ATOM 722 O O . GLY A 1 89 ? 10.798 -8.205 12.097 1.00 59.56 89 GLY A O 1
ATOM 723 N N . GLU A 1 90 ? 12.227 -9.896 12.528 1.00 56.16 90 GLU A N 1
ATOM 724 C CA . GLU A 1 90 ? 11.216 -10.935 12.725 1.00 56.16 90 GLU A CA 1
ATOM 725 C C . GLU A 1 90 ? 10.505 -10.708 14.082 1.00 56.16 90 GLU A C 1
ATOM 727 O O . GLU A 1 90 ? 11.083 -10.117 14.994 1.00 56.16 90 GLU A O 1
ATOM 732 N N . ASP A 1 91 ? 9.233 -11.109 14.187 1.00 74.50 91 ASP A N 1
ATOM 733 C CA . ASP A 1 91 ? 8.359 -10.929 15.366 1.00 74.50 91 ASP A CA 1
ATOM 734 C C . ASP A 1 91 ? 8.022 -9.476 15.782 1.00 74.50 91 ASP A C 1
ATOM 736 O O . ASP A 1 91 ? 8.035 -9.104 16.958 1.00 74.50 91 ASP A O 1
ATOM 740 N N . ALA A 1 92 ? 7.625 -8.651 14.807 1.00 85.44 92 ALA A N 1
ATOM 741 C CA . ALA A 1 92 ? 7.058 -7.319 15.042 1.00 85.44 92 ALA A CA 1
ATOM 742 C C . ALA A 1 92 ? 5.796 -7.341 15.950 1.00 85.44 92 ALA A C 1
ATOM 744 O O . ALA A 1 92 ? 4.828 -8.040 15.620 1.00 85.44 92 ALA A O 1
ATOM 745 N N . PRO A 1 93 ? 5.735 -6.541 17.039 1.00 90.12 93 PRO A N 1
ATOM 746 C CA . PRO A 1 93 ? 4.541 -6.419 17.878 1.00 90.12 93 PRO A CA 1
ATOM 747 C C . PRO A 1 93 ? 3.306 -5.944 17.103 1.00 90.12 93 PRO A C 1
ATOM 749 O O . PRO A 1 93 ? 3.399 -5.093 16.220 1.00 90.12 93 PRO A O 1
ATOM 752 N N . GLU A 1 94 ? 2.127 -6.457 17.457 1.00 92.75 94 GLU A N 1
ATOM 753 C CA . GLU A 1 94 ? 0.864 -6.018 16.856 1.00 92.75 94 GLU A CA 1
ATOM 754 C C . GLU A 1 94 ? 0.450 -4.632 17.373 1.00 92.75 94 GLU A C 1
ATOM 756 O O . GLU A 1 94 ? 0.464 -4.373 18.577 1.00 92.75 94 GLU A O 1
ATOM 761 N N . ILE A 1 95 ? 0.049 -3.747 16.457 1.00 93.56 95 ILE A N 1
ATOM 762 C CA . ILE A 1 95 ? -0.585 -2.468 16.778 1.00 93.56 95 ILE A CA 1
ATOM 763 C C . ILE A 1 95 ? -2.099 -2.718 16.805 1.00 93.56 95 ILE A C 1
ATOM 765 O O . ILE A 1 95 ? -2.666 -3.042 15.756 1.00 93.56 95 ILE A O 1
ATOM 769 N N . PRO A 1 96 ? -2.789 -2.551 17.951 1.00 94.94 96 PRO A N 1
ATOM 770 C CA . PRO A 1 96 ? -4.228 -2.762 18.012 1.00 94.94 96 PRO A CA 1
ATOM 771 C C . PRO A 1 96 ? -4.949 -1.816 17.052 1.00 94.94 96 PRO A C 1
ATOM 773 O O . PRO A 1 96 ? -4.755 -0.600 17.102 1.00 94.94 96 PRO A O 1
ATOM 776 N N . ILE A 1 97 ? -5.809 -2.363 16.193 1.00 95.31 97 ILE A N 1
ATOM 777 C CA . ILE A 1 97 ? -6.567 -1.604 15.183 1.00 95.31 97 ILE A CA 1
ATOM 778 C C . ILE A 1 97 ? -7.400 -0.469 15.807 1.00 95.31 97 ILE A C 1
ATOM 780 O O . ILE A 1 97 ? -7.524 0.606 15.219 1.00 95.31 97 ILE A O 1
ATOM 784 N N . THR A 1 98 ? -7.864 -0.653 17.045 1.00 95.00 98 THR A N 1
ATOM 785 C CA . THR A 1 98 ? -8.572 0.358 17.846 1.00 95.00 98 THR A CA 1
ATOM 786 C C . THR A 1 98 ? -7.737 1.597 18.190 1.00 95.00 98 THR A C 1
ATOM 788 O O . THR A 1 98 ? -8.304 2.625 18.542 1.00 95.00 98 THR A O 1
ATOM 791 N N . THR A 1 99 ? -6.407 1.569 18.037 1.00 93.62 99 THR A N 1
ATOM 792 C CA . THR A 1 99 ? -5.573 2.786 18.146 1.00 93.62 99 THR A CA 1
ATOM 793 C C . THR A 1 99 ? -5.766 3.754 16.973 1.00 93.62 99 THR A C 1
ATOM 795 O O . THR A 1 99 ? -5.435 4.931 17.101 1.00 93.62 99 THR A O 1
ATOM 798 N N . ILE A 1 100 ? -6.304 3.268 15.847 1.00 94.69 100 ILE A N 1
ATOM 799 C CA . ILE A 1 100 ? -6.588 4.042 14.629 1.00 94.69 100 ILE A CA 1
ATOM 800 C C . ILE A 1 100 ? -8.103 4.185 14.403 1.00 94.69 100 ILE A C 1
ATOM 802 O O . ILE A 1 100 ? -8.571 5.241 13.980 1.00 94.69 100 ILE A O 1
ATOM 806 N N . PHE A 1 101 ? -8.871 3.137 14.722 1.00 95.31 101 PHE A N 1
ATOM 807 C CA . PHE A 1 101 ? -10.322 3.055 14.536 1.00 95.31 101 PHE A CA 1
ATOM 808 C C . PHE A 1 101 ? -11.008 2.623 15.853 1.00 95.31 101 PHE A C 1
ATOM 810 O O . PHE A 1 101 ? -11.335 1.446 16.005 1.00 95.31 101 PHE A O 1
ATOM 817 N N . PRO A 1 102 ? -11.212 3.533 16.830 1.00 93.06 102 PRO A N 1
ATOM 818 C CA . PRO A 1 102 ? -11.548 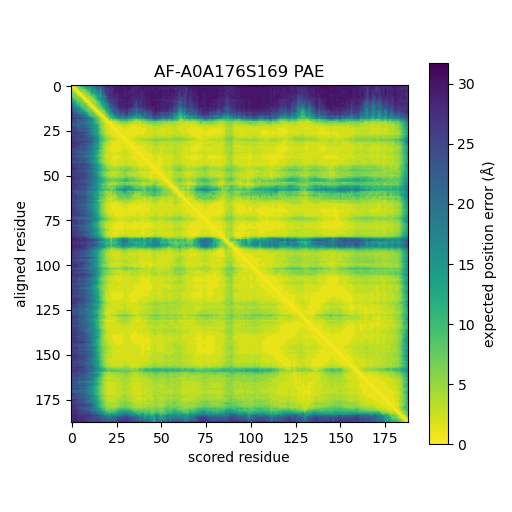3.176 18.219 1.00 93.06 102 PRO A CA 1
ATOM 819 C C . PRO A 1 102 ? -12.783 2.292 18.423 1.00 93.06 102 PRO A C 1
ATOM 821 O O . PRO A 1 102 ? -12.810 1.491 19.353 1.00 93.06 102 PRO A O 1
ATOM 824 N N . GLU A 1 103 ? -13.785 2.418 17.553 1.00 94.25 103 GLU A N 1
ATOM 825 C CA . GLU A 1 103 ? -15.069 1.708 17.648 1.00 94.25 103 GLU A CA 1
ATOM 826 C C . GLU A 1 103 ? -15.172 0.503 16.693 1.00 94.25 103 GLU A C 1
ATOM 828 O O . GLU A 1 103 ? -16.237 -0.096 16.559 1.00 94.25 103 GLU A O 1
ATOM 833 N N . GLN A 1 104 ? -14.082 0.139 16.008 1.00 95.44 104 GLN A N 1
ATOM 834 C CA . GLN A 1 104 ? -14.079 -0.906 14.983 1.00 95.44 104 GLN A CA 1
ATOM 835 C C . GLN A 1 104 ? -13.153 -2.073 15.341 1.00 95.44 104 GLN A C 1
ATOM 837 O O . GLN A 1 104 ? -12.173 -1.936 16.072 1.00 95.44 104 GLN A O 1
ATOM 842 N N . GLN A 1 105 ? -13.460 -3.239 14.776 1.00 95.25 105 GLN A N 1
ATOM 843 C CA . GLN A 1 105 ? -12.643 -4.447 14.864 1.00 95.25 105 GLN A CA 1
ATOM 844 C C . GLN A 1 105 ? -12.244 -4.887 13.455 1.00 95.25 105 GLN A C 1
ATOM 846 O O . GLN A 1 105 ? -12.959 -4.619 12.490 1.00 95.25 105 GLN A O 1
ATOM 851 N N . ALA A 1 106 ? -11.096 -5.551 13.326 1.00 95.88 106 ALA A N 1
ATOM 852 C CA . ALA A 1 106 ? -10.669 -6.100 12.046 1.00 95.88 106 ALA A CA 1
ATOM 853 C C . ALA A 1 106 ? -11.520 -7.327 11.648 1.00 95.88 106 ALA A C 1
ATOM 855 O O . ALA A 1 106 ? -11.914 -8.092 12.530 1.00 95.88 106 ALA A O 1
ATOM 856 N N . PRO A 1 107 ? -11.750 -7.573 10.343 1.00 97.81 107 PRO A N 1
ATOM 857 C CA . PRO A 1 107 ? -11.291 -6.783 9.198 1.00 97.81 107 PRO A CA 1
ATOM 858 C C . PRO A 1 107 ? -12.119 -5.502 8.977 1.00 97.81 107 PRO A C 1
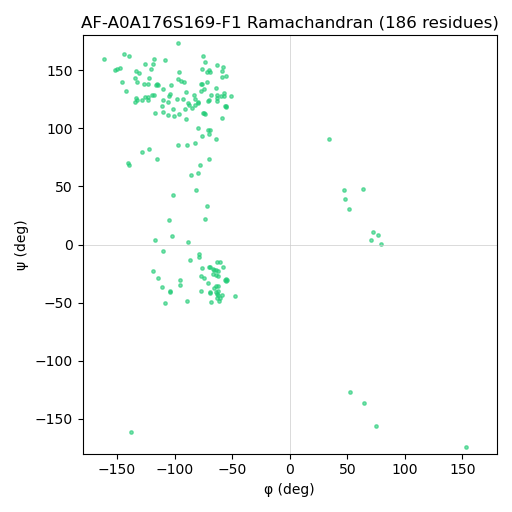ATOM 860 O O . PRO A 1 107 ? -13.344 -5.545 8.909 1.00 97.81 107 PRO A O 1
ATOM 863 N N . ILE A 1 108 ? -11.447 -4.362 8.792 1.00 98.12 108 ILE A N 1
ATOM 864 C CA . ILE A 1 108 ? -12.090 -3.069 8.503 1.00 98.12 108 ILE A CA 1
ATOM 865 C C . ILE A 1 108 ? -12.180 -2.866 6.994 1.00 98.12 108 ILE A C 1
ATOM 867 O O . ILE A 1 108 ? -11.155 -2.885 6.315 1.00 98.12 108 ILE A O 1
ATOM 871 N N . LYS A 1 109 ? -13.383 -2.612 6.465 1.00 98.12 109 LYS A N 1
ATOM 872 C CA . LYS A 1 109 ? -13.574 -2.297 5.042 1.00 98.12 109 LYS A CA 1
ATOM 873 C C . LYS A 1 109 ? -13.001 -0.913 4.713 1.00 98.12 109 LYS A C 1
ATOM 875 O O . LYS A 1 109 ? -13.387 0.088 5.315 1.00 98.12 109 LYS A O 1
ATOM 880 N N . ALA A 1 110 ? -12.097 -0.851 3.740 1.00 98.06 110 ALA A N 1
ATOM 881 C CA . ALA A 1 110 ? -11.267 0.311 3.430 1.00 98.06 110 ALA A CA 1
ATOM 882 C C . ALA A 1 110 ? -11.982 1.377 2.575 1.00 98.06 110 ALA A C 1
ATOM 884 O O . ALA A 1 110 ? -11.423 1.871 1.598 1.00 98.06 110 ALA A O 1
ATOM 885 N N . ASN A 1 111 ? -13.218 1.744 2.935 1.00 97.75 111 ASN A N 1
ATOM 886 C CA . ASN A 1 111 ? -14.084 2.636 2.147 1.00 97.75 111 ASN A CA 1
ATOM 887 C C . ASN A 1 111 ? -13.481 4.031 1.872 1.00 97.75 111 ASN A C 1
ATOM 889 O O . ASN A 1 111 ? -13.927 4.713 0.956 1.00 97.75 111 ASN A O 1
ATOM 893 N N . TRP A 1 112 ? -12.484 4.464 2.651 1.00 97.44 112 TRP A N 1
ATOM 894 C CA . TRP A 1 112 ? -11.763 5.727 2.440 1.00 97.44 112 TRP A CA 1
ATOM 895 C C . TRP A 1 112 ? -10.755 5.673 1.281 1.00 97.44 112 TRP A C 1
ATOM 897 O O . TRP A 1 112 ? -10.328 6.718 0.794 1.00 97.44 112 TRP A O 1
ATOM 907 N N . PHE A 1 113 ? -10.312 4.480 0.867 1.00 98.25 113 PHE A N 1
ATOM 908 C CA . PHE A 1 113 ? -9.229 4.343 -0.102 1.00 98.25 113 PHE A CA 1
ATOM 909 C C . PHE A 1 113 ? -9.756 4.379 -1.537 1.00 98.25 113 PHE A C 1
ATOM 911 O O . PHE A 1 113 ? -10.510 3.502 -1.960 1.00 98.25 113 PHE A O 1
ATOM 918 N N . SER A 1 114 ? -9.279 5.361 -2.300 1.00 98.31 114 SER A N 1
ATOM 919 C CA . SER A 1 114 ? -9.366 5.389 -3.759 1.00 98.31 114 SER A CA 1
ATOM 920 C C . SER A 1 114 ? -7.962 5.594 -4.329 1.00 98.31 114 SER A C 1
ATOM 922 O O . SER A 1 114 ? -7.251 6.508 -3.912 1.00 98.31 114 SER A O 1
ATOM 924 N N . GLY A 1 115 ? -7.539 4.729 -5.248 1.00 97.62 115 GLY A N 1
ATOM 925 C CA . GLY A 1 115 ? -6.173 4.687 -5.771 1.00 97.62 115 GLY A CA 1
ATOM 926 C C . GLY A 1 115 ? -5.783 3.296 -6.271 1.00 97.62 115 GLY A C 1
ATOM 927 O O . GLY A 1 115 ? -6.600 2.380 -6.299 1.00 97.62 115 GLY A O 1
ATOM 928 N N . THR A 1 116 ? -4.522 3.112 -6.666 1.00 98.19 116 THR A N 1
ATOM 929 C CA . THR A 1 116 ? -4.066 1.860 -7.295 1.00 98.19 116 THR A CA 1
ATOM 930 C C . THR A 1 116 ? -3.138 1.064 -6.380 1.00 98.19 116 THR A C 1
ATOM 932 O O . THR A 1 116 ? -2.091 1.561 -5.959 1.00 98.19 116 THR A O 1
ATOM 935 N N . LEU A 1 117 ? -3.479 -0.197 -6.104 1.00 98.31 117 LEU A N 1
ATOM 936 C CA . LEU A 1 117 ? -2.566 -1.156 -5.476 1.00 98.31 117 LEU A CA 1
ATOM 937 C C . LEU A 1 117 ? -1.614 -1.709 -6.540 1.00 98.31 117 LEU A C 1
ATOM 939 O O . LEU A 1 117 ? -2.074 -2.299 -7.516 1.00 98.31 117 LEU A O 1
ATOM 943 N N . ARG A 1 118 ? -0.300 -1.542 -6.353 1.00 98.12 118 ARG A N 1
ATOM 944 C CA . ARG A 1 118 ? 0.728 -2.112 -7.239 1.00 98.12 118 ARG A CA 1
ATOM 945 C C . ARG A 1 118 ? 1.334 -3.368 -6.617 1.00 98.12 118 ARG A C 1
ATOM 947 O O . ARG A 1 118 ? 1.979 -3.278 -5.577 1.00 98.12 118 ARG A O 1
ATOM 954 N N . ILE A 1 119 ? 1.167 -4.517 -7.262 1.00 98.25 119 ILE A N 1
ATOM 955 C CA . ILE A 1 119 ? 1.671 -5.820 -6.811 1.00 98.25 119 ILE A CA 1
ATOM 956 C C . ILE A 1 119 ? 2.808 -6.262 -7.752 1.00 98.25 119 ILE A C 1
ATOM 958 O O . ILE A 1 119 ? 2.553 -6.511 -8.933 1.00 98.25 119 ILE A O 1
ATOM 962 N N . PRO A 1 120 ? 4.066 -6.363 -7.286 1.00 97.62 120 PRO A N 1
ATOM 963 C CA . PRO A 1 120 ? 5.172 -6.878 -8.088 1.00 97.62 120 PRO A CA 1
ATOM 964 C C . PRO A 1 120 ? 5.101 -8.406 -8.207 1.00 97.62 120 PRO A C 1
ATOM 966 O O . PRO A 1 120 ? 4.865 -9.110 -7.226 1.00 97.62 120 PRO A O 1
ATOM 969 N N . LEU A 1 121 ? 5.362 -8.931 -9.401 1.00 96.88 121 LEU A N 1
ATOM 970 C CA . LEU A 1 121 ? 5.291 -10.354 -9.720 1.00 96.88 121 LEU A CA 1
ATOM 971 C C . LEU A 1 121 ? 6.548 -10.801 -10.484 1.00 96.88 121 LEU A C 1
ATOM 973 O O . LEU A 1 121 ? 7.042 -10.113 -11.379 1.00 96.88 121 LEU A O 1
ATOM 977 N N . GLY A 1 122 ? 7.052 -11.991 -10.155 1.00 96.50 122 GLY A N 1
ATOM 978 C CA . GLY A 1 122 ? 8.268 -12.542 -10.762 1.00 96.50 122 GLY A CA 1
ATOM 979 C C . GLY A 1 122 ? 9.557 -11.885 -10.253 1.00 96.50 122 GLY A C 1
ATOM 980 O O . GLY A 1 122 ? 9.626 -11.373 -9.134 1.00 96.50 122 GLY A O 1
ATOM 981 N N . LYS A 1 123 ? 10.620 -11.946 -11.056 1.00 96.81 123 LYS A N 1
ATOM 982 C CA . LYS A 1 123 ? 11.946 -11.419 -10.701 1.00 96.81 123 LYS A CA 1
ATOM 983 C C . LYS A 1 123 ? 11.991 -9.897 -10.808 1.00 96.81 123 LYS A C 1
ATOM 985 O O . LYS A 1 123 ? 11.335 -9.292 -11.648 1.00 96.81 123 LYS A O 1
ATOM 990 N N . ARG A 1 124 ? 12.848 -9.270 -10.000 1.00 96.94 124 ARG A N 1
ATOM 991 C CA . ARG A 1 124 ? 13.175 -7.844 -10.123 1.00 96.94 124 ARG A CA 1
ATOM 992 C C . ARG A 1 124 ? 14.108 -7.629 -11.319 1.00 96.94 124 ARG A C 1
ATOM 994 O O . ARG A 1 124 ? 15.258 -8.057 -11.264 1.00 96.94 124 ARG A O 1
ATOM 1001 N N . LEU A 1 125 ? 13.629 -6.941 -12.354 1.00 96.62 125 LEU A N 1
ATOM 1002 C CA . LEU A 1 125 ? 14.400 -6.585 -13.551 1.00 96.62 125 LEU A CA 1
ATOM 1003 C C . LEU A 1 125 ? 15.345 -5.405 -13.300 1.00 96.62 125 LEU A C 1
ATOM 1005 O O . LEU A 1 125 ? 16.488 -5.416 -13.748 1.00 96.62 125 LEU A O 1
ATOM 1009 N N . GLN A 1 126 ? 14.890 -4.394 -12.554 1.00 95.19 126 GLN A N 1
ATOM 1010 C CA . GLN A 1 126 ? 15.675 -3.193 -12.265 1.00 95.19 126 GLN A CA 1
ATOM 1011 C C . GLN A 1 126 ? 15.587 -2.842 -10.779 1.00 95.19 126 GLN A C 1
ATOM 1013 O O . GLN A 1 126 ? 14.496 -2.689 -10.226 1.00 95.19 126 GLN A O 1
ATOM 1018 N N . TYR A 1 127 ? 16.743 -2.697 -10.126 1.00 94.38 127 TYR A N 1
ATOM 1019 C CA . TYR A 1 127 ? 16.809 -2.234 -8.744 1.00 94.38 127 TYR A CA 1
ATOM 1020 C C . TYR A 1 127 ? 16.879 -0.706 -8.669 1.00 94.38 127 TYR A C 1
ATOM 1022 O O . TYR A 1 127 ? 17.817 -0.077 -9.164 1.00 94.38 127 TYR A O 1
ATOM 1030 N N . VAL A 1 128 ? 15.899 -0.130 -7.982 1.00 92.69 128 VAL A N 1
ATOM 1031 C CA . VAL A 1 128 ? 15.838 1.281 -7.596 1.00 92.69 128 VAL A CA 1
ATOM 1032 C C . VAL A 1 128 ? 15.706 1.320 -6.076 1.00 92.69 128 VAL A C 1
ATOM 1034 O O . VAL A 1 128 ? 14.836 0.665 -5.504 1.00 92.69 128 VAL A O 1
ATOM 1037 N N . HIS A 1 129 ? 16.599 2.071 -5.435 1.00 88.62 129 HIS A N 1
ATOM 1038 C CA . HIS A 1 129 ? 16.769 2.138 -3.977 1.00 88.62 129 HIS A CA 1
ATOM 1039 C C . HIS A 1 129 ? 15.864 3.209 -3.321 1.00 88.62 129 HIS A C 1
ATOM 1041 O O . HIS A 1 129 ? 15.955 3.441 -2.122 1.00 88.62 129 HIS A O 1
ATOM 1047 N N . MET A 1 130 ? 15.026 3.895 -4.100 1.00 90.12 130 MET A N 1
ATOM 1048 C CA . MET A 1 130 ? 14.097 4.926 -3.633 1.00 90.12 130 MET A CA 1
ATOM 1049 C C . MET A 1 130 ? 12.677 4.364 -3.590 1.00 90.12 130 MET A C 1
ATOM 1051 O O . MET A 1 130 ? 12.227 3.809 -4.595 1.00 90.12 130 MET A O 1
ATOM 1055 N N . GLY A 1 131 ? 11.984 4.530 -2.458 1.00 89.56 131 GLY A N 1
ATOM 1056 C CA . GLY A 1 131 ? 10.565 4.193 -2.312 1.00 89.56 131 GLY A CA 1
ATOM 1057 C C . GLY A 1 131 ? 10.261 2.759 -2.746 1.00 89.56 131 GLY A C 1
ATOM 1058 O O . GLY A 1 131 ? 10.943 1.820 -2.329 1.00 89.56 131 GLY A O 1
ATOM 1059 N N . TYR A 1 132 ? 9.286 2.604 -3.638 1.00 93.81 132 TYR A N 1
ATOM 1060 C CA . TYR A 1 132 ? 9.001 1.350 -4.329 1.00 93.81 132 TYR A CA 1
ATOM 1061 C C . TYR A 1 132 ? 9.473 1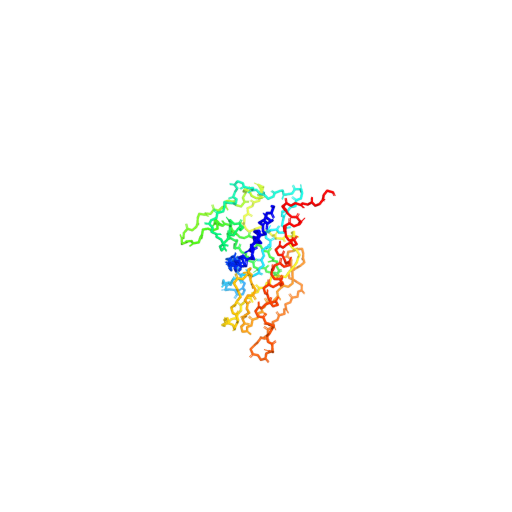.360 -5.788 1.00 93.81 132 TYR A C 1
ATOM 1063 O O . TYR A 1 132 ? 8.987 0.563 -6.583 1.00 93.81 132 TYR A O 1
ATOM 1071 N N . GLY A 1 133 ? 10.414 2.221 -6.184 1.00 94.19 133 GLY A N 1
ATOM 1072 C CA . GLY A 1 133 ? 10.719 2.503 -7.594 1.00 94.19 133 GLY A CA 1
ATOM 1073 C C . GLY A 1 133 ? 11.200 1.320 -8.444 1.00 94.19 133 GLY A C 1
ATOM 1074 O O . GLY A 1 133 ? 11.201 1.432 -9.672 1.00 94.19 133 GLY A O 1
ATOM 1075 N N . SER A 1 134 ? 11.597 0.202 -7.821 1.00 95.88 134 SER A N 1
ATOM 1076 C CA . SER A 1 134 ? 12.094 -1.005 -8.499 1.00 95.88 134 SER A CA 1
ATOM 1077 C C . SER A 1 134 ? 11.058 -1.587 -9.473 1.00 95.88 134 SER A C 1
ATOM 1079 O O . SER A 1 134 ? 9.852 -1.468 -9.247 1.00 95.88 134 SER A O 1
ATOM 1081 N N . ILE A 1 135 ? 11.539 -2.225 -10.545 1.00 96.31 135 ILE A N 1
ATOM 1082 C CA . ILE A 1 135 ? 10.713 -2.799 -11.622 1.00 96.31 135 ILE A CA 1
ATOM 1083 C C . ILE A 1 135 ? 10.850 -4.322 -11.626 1.00 96.31 135 ILE A C 1
ATOM 1085 O O . ILE A 1 135 ? 11.959 -4.848 -11.487 1.00 96.31 135 ILE A O 1
ATOM 1089 N N . TYR A 1 136 ? 9.729 -5.017 -11.805 1.00 97.50 136 TYR A N 1
ATOM 1090 C CA . TYR A 1 136 ? 9.619 -6.479 -11.794 1.00 97.50 136 TYR A CA 1
ATOM 1091 C C . TYR A 1 136 ? 9.127 -7.017 -13.144 1.00 97.50 136 TYR A C 1
ATOM 1093 O O . TYR A 1 136 ? 8.551 -6.262 -13.925 1.00 97.50 136 TYR A O 1
ATOM 1101 N N . GLU A 1 137 ? 9.379 -8.305 -13.421 1.00 98.12 137 GLU A N 1
ATOM 1102 C CA . GLU A 1 137 ? 8.991 -9.011 -14.658 1.00 98.12 137 GLU A CA 1
ATOM 1103 C C . GLU A 1 137 ? 7.531 -8.745 -15.028 1.00 98.12 137 GLU A C 1
ATOM 1105 O O . GLU A 1 137 ? 7.233 -8.454 -16.185 1.00 98.12 137 GLU A O 1
ATOM 1110 N N . LYS A 1 138 ? 6.641 -8.794 -14.034 1.00 97.88 138 LYS A N 1
ATOM 1111 C CA . LYS A 1 138 ? 5.235 -8.424 -14.157 1.00 97.88 138 LYS A CA 1
ATOM 1112 C C . LYS A 1 138 ? 4.828 -7.526 -12.997 1.00 97.88 138 LYS A C 1
ATOM 1114 O O . LYS A 1 138 ? 5.340 -7.658 -11.888 1.00 97.88 138 LYS A O 1
ATOM 1119 N N . GLU A 1 139 ? 3.885 -6.632 -13.238 1.00 97.56 139 GLU A N 1
ATOM 1120 C CA . GLU A 1 139 ? 3.273 -5.801 -12.205 1.00 97.56 139 GLU A CA 1
ATOM 1121 C C . GLU A 1 139 ? 1.758 -5.812 -12.401 1.00 97.56 139 GLU A C 1
ATOM 1123 O O . GLU A 1 139 ? 1.263 -5.510 -13.485 1.00 97.56 139 GLU A O 1
ATOM 1128 N N . LEU A 1 140 ? 1.031 -6.224 -11.364 1.00 98.25 140 LEU A N 1
ATOM 1129 C CA . LEU A 1 140 ? -0.426 -6.243 -11.342 1.00 98.25 140 LEU A CA 1
ATOM 1130 C C . LEU A 1 140 ? -0.922 -4.983 -10.631 1.00 98.25 140 LEU A C 1
ATOM 1132 O O . LEU A 1 140 ? -0.526 -4.707 -9.497 1.00 98.25 140 LEU A O 1
ATOM 1136 N N . PHE A 1 141 ? -1.780 -4.227 -11.301 1.00 98.56 141 PHE A N 1
AT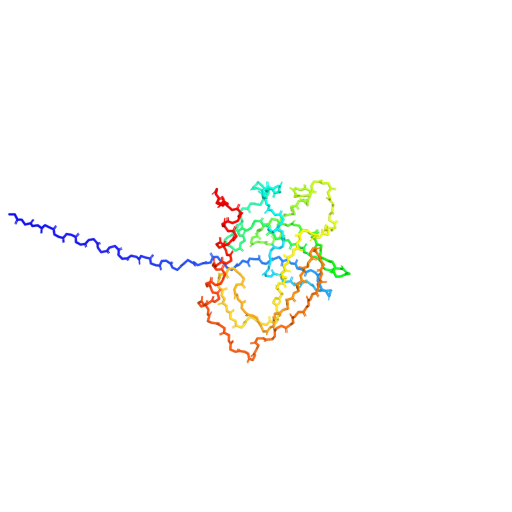OM 1137 C CA . PHE A 1 141 ? -2.367 -2.991 -10.810 1.00 98.56 141 PHE A CA 1
ATOM 1138 C C . PHE A 1 141 ? -3.857 -3.207 -10.562 1.00 98.56 141 PHE A C 1
ATOM 1140 O O . PHE A 1 141 ? -4.600 -3.522 -11.489 1.00 98.56 141 PHE A O 1
ATOM 1147 N N . LEU A 1 142 ? -4.294 -3.031 -9.315 1.00 98.56 142 LEU A N 1
ATOM 1148 C CA . LEU A 1 142 ? -5.710 -3.066 -8.943 1.00 98.56 142 LEU A CA 1
ATOM 1149 C C . LEU A 1 142 ? -6.169 -1.636 -8.662 1.00 98.56 142 LEU A C 1
ATOM 1151 O O . LEU A 1 142 ? -5.724 -1.030 -7.684 1.00 98.56 142 LEU A O 1
ATOM 1155 N N . THR A 1 143 ? -7.031 -1.085 -9.514 1.00 98.69 143 THR A N 1
ATOM 1156 C CA . THR A 1 143 ? -7.651 0.224 -9.276 1.00 98.69 143 THR A CA 1
ATOM 1157 C C . THR A 1 143 ? -8.805 0.051 -8.303 1.00 98.69 143 THR A C 1
ATOM 1159 O O . THR A 1 143 ? -9.736 -0.716 -8.564 1.00 98.69 143 THR A O 1
ATOM 1162 N N . ILE A 1 144 ? -8.733 0.774 -7.191 1.00 98.75 144 ILE A N 1
ATOM 1163 C CA . ILE A 1 144 ? -9.716 0.782 -6.116 1.00 98.75 144 ILE A CA 1
ATOM 1164 C C . ILE A 1 144 ? -10.443 2.128 -6.117 1.00 98.75 144 ILE A C 1
ATOM 1166 O O . ILE A 1 144 ? -9.799 3.176 -6.146 1.00 98.75 144 ILE A O 1
ATOM 1170 N N . GLU A 1 145 ? -11.768 2.100 -6.020 1.00 98.62 145 GLU A N 1
ATOM 1171 C CA . GLU A 1 145 ? -12.613 3.263 -5.746 1.00 98.62 145 GLU A CA 1
ATOM 1172 C C . GLU A 1 145 ? -13.454 2.981 -4.499 1.00 98.62 145 GLU A C 1
ATOM 1174 O O . GLU A 1 145 ? -14.169 1.981 -4.437 1.00 98.62 145 GLU A O 1
ATOM 1179 N N . ASN A 1 146 ? -13.359 3.854 -3.494 1.00 98.31 146 ASN A N 1
ATOM 1180 C CA . ASN A 1 146 ? -14.064 3.752 -2.210 1.00 98.31 146 ASN A CA 1
ATOM 1181 C C . ASN A 1 146 ? -13.974 2.348 -1.578 1.00 98.31 146 ASN A C 1
ATOM 1183 O O . ASN A 1 146 ? -14.971 1.761 -1.158 1.00 98.31 146 ASN A O 1
ATOM 1187 N N . GLY A 1 147 ? -12.765 1.785 -1.555 1.00 98.38 147 GLY A N 1
ATOM 1188 C CA . GLY A 1 147 ? -12.482 0.453 -1.026 1.00 98.38 147 GLY A CA 1
ATOM 1189 C C . GLY A 1 147 ? -12.828 -0.720 -1.948 1.00 98.38 147 GLY A C 1
ATOM 1190 O O . GLY A 1 147 ? -12.570 -1.850 -1.552 1.00 98.38 147 GLY A O 1
ATOM 1191 N N . LYS A 1 148 ? -13.356 -0.509 -3.160 1.00 98.69 148 LYS A N 1
ATOM 1192 C CA . LYS A 1 148 ? -13.776 -1.586 -4.071 1.00 98.69 148 LYS A CA 1
ATOM 1193 C C . LYS A 1 148 ? -12.959 -1.629 -5.367 1.00 98.69 148 LYS A C 1
ATOM 1195 O O . LYS A 1 148 ? -12.723 -0.595 -5.982 1.00 98.69 148 LYS A O 1
ATOM 1200 N N . ILE A 1 149 ? -12.569 -2.821 -5.830 1.00 98.56 149 ILE A N 1
ATOM 1201 C CA . ILE A 1 149 ? -11.930 -3.007 -7.144 1.00 98.56 149 ILE A CA 1
ATOM 1202 C C . ILE A 1 149 ? -12.907 -2.609 -8.257 1.00 98.56 149 ILE A C 1
ATOM 1204 O O . ILE A 1 149 ? -14.047 -3.096 -8.313 1.00 98.56 149 ILE A O 1
ATOM 1208 N N . VAL A 1 150 ? -12.418 -1.754 -9.158 1.00 98.56 150 VAL A N 1
ATOM 1209 C CA . VAL A 1 150 ? -13.103 -1.328 -10.389 1.00 98.56 150 VAL A CA 1
ATOM 1210 C C . VAL A 1 150 ? -12.339 -1.688 -11.666 1.00 98.56 150 VAL A C 1
ATOM 1212 O O . VAL A 1 150 ? -12.962 -1.819 -12.715 1.00 98.56 150 VAL A O 1
ATOM 1215 N N . ASN A 1 151 ? -11.018 -1.892 -11.594 1.00 98.56 151 ASN A N 1
ATOM 1216 C CA . ASN A 1 151 ? -10.195 -2.318 -12.730 1.00 98.56 151 ASN A CA 1
ATOM 1217 C C . ASN A 1 151 ? -8.988 -3.158 -12.275 1.00 98.56 151 ASN A C 1
ATOM 1219 O O . ASN A 1 151 ? -8.457 -2.950 -11.183 1.00 98.56 151 ASN A O 1
ATOM 1223 N N . GLU A 1 152 ? -8.539 -4.062 -13.144 1.00 98.25 152 GLU A N 1
ATOM 1224 C CA . GLU A 1 152 ? -7.356 -4.906 -12.970 1.00 98.25 152 GLU A CA 1
ATOM 1225 C C . GLU A 1 152 ? -6.512 -4.865 -14.254 1.00 98.25 152 GLU A C 1
ATOM 1227 O O . GLU A 1 152 ? -7.009 -5.165 -15.338 1.00 98.25 152 GLU A O 1
ATOM 1232 N N . GLU A 1 153 ? -5.234 -4.493 -14.146 1.00 98.44 153 GLU A N 1
ATOM 1233 C CA . GLU A 1 153 ? -4.296 -4.426 -15.273 1.00 98.44 153 GLU A CA 1
ATOM 1234 C C . GLU A 1 153 ? -3.008 -5.199 -14.958 1.00 98.44 153 GLU A C 1
ATOM 1236 O O . GLU A 1 153 ? -2.317 -4.908 -13.980 1.00 98.44 153 GLU A O 1
ATOM 1241 N N . LEU A 1 154 ? -2.650 -6.166 -15.809 1.00 98.00 154 LEU A N 1
ATOM 1242 C CA . LEU A 1 154 ? -1.383 -6.892 -15.722 1.00 98.00 154 LEU A CA 1
ATOM 1243 C C . LEU A 1 154 ? -0.379 -6.347 -16.744 1.00 98.00 154 LEU A C 1
ATOM 1245 O O . LEU A 1 154 ? -0.494 -6.585 -17.946 1.00 98.00 154 LEU A O 1
ATOM 1249 N N . VAL A 1 155 ? 0.659 -5.680 -16.251 1.00 97.38 155 VAL A N 1
ATOM 1250 C CA . VAL A 1 155 ? 1.741 -5.120 -17.060 1.00 97.38 155 VAL A CA 1
ATOM 1251 C C . VAL A 1 155 ? 2.911 -6.102 -17.088 1.00 97.38 155 VAL A C 1
ATOM 1253 O O . VAL A 1 155 ? 3.577 -6.312 -16.077 1.00 97.38 155 VAL A O 1
ATOM 1256 N N . ASP A 1 156 ? 3.198 -6.690 -18.250 1.00 97.75 156 ASP A N 1
ATOM 1257 C CA . ASP A 1 156 ? 4.456 -7.412 -18.487 1.00 97.75 156 ASP A CA 1
ATOM 1258 C C . ASP A 1 156 ? 5.561 -6.416 -18.875 1.00 97.75 156 ASP A C 1
ATOM 1260 O O . ASP A 1 156 ? 5.353 -5.572 -19.752 1.00 97.75 156 ASP A O 1
ATOM 1264 N N . ASN A 1 157 ? 6.706 -6.489 -18.200 1.00 96.94 157 ASN A N 1
ATOM 1265 C CA . ASN A 1 157 ? 7.875 -5.631 -18.403 1.00 96.94 157 ASN A CA 1
ATOM 1266 C C . ASN A 1 157 ? 9.062 -6.387 -19.023 1.00 96.94 157 ASN A C 1
ATOM 1268 O O . ASN A 1 157 ? 10.073 -5.767 -19.341 1.00 96.94 157 ASN A O 1
ATOM 1272 N N . SER A 1 158 ? 8.969 -7.709 -19.201 1.00 94.62 158 SER A N 1
ATOM 1273 C CA . SER A 1 158 ? 10.089 -8.556 -19.645 1.00 94.62 158 SER A CA 1
ATOM 1274 C C . SER A 1 158 ? 10.556 -8.287 -21.081 1.00 94.62 158 SER A C 1
ATOM 1276 O O . SER A 1 158 ? 11.696 -8.599 -21.421 1.00 94.62 158 SER A O 1
ATOM 1278 N N . THR A 1 159 ? 9.700 -7.684 -21.911 1.00 91.38 159 THR A N 1
ATOM 1279 C CA . THR A 1 159 ? 9.960 -7.362 -23.326 1.00 91.38 159 THR A CA 1
ATOM 1280 C C . THR A 1 159 ? 9.941 -5.862 -23.631 1.00 91.38 159 THR A C 1
ATOM 1282 O O . THR A 1 159 ? 10.056 -5.474 -24.793 1.00 91.38 159 THR A O 1
ATOM 1285 N N . LYS A 1 160 ? 9.776 -5.006 -22.614 1.00 91.31 160 LYS A N 1
ATOM 1286 C CA . LYS A 1 160 ? 9.665 -3.551 -22.778 1.00 91.31 160 LYS A CA 1
ATOM 1287 C C . LYS A 1 160 ? 11.007 -2.866 -22.557 1.00 91.31 160 LYS A C 1
ATOM 1289 O O . LYS A 1 160 ? 11.799 -3.291 -21.718 1.00 91.31 160 LYS A O 1
ATOM 1294 N N . GLU A 1 161 ? 11.224 -1.756 -23.255 1.00 94.25 161 GLU A N 1
ATOM 1295 C CA . GLU A 1 161 ? 12.256 -0.806 -22.853 1.00 94.25 161 GLU A CA 1
ATOM 1296 C C . GLU A 1 161 ? 11.883 -0.235 -21.478 1.00 94.25 161 GLU A C 1
ATOM 1298 O O . GLU A 1 161 ? 10.771 0.259 -21.274 1.00 94.25 161 GLU A O 1
ATOM 1303 N N . LEU A 1 162 ? 12.788 -0.376 -20.509 1.00 94.69 162 LEU A N 1
ATOM 1304 C CA . LEU A 1 162 ? 12.558 0.088 -19.146 1.00 94.69 162 LEU A CA 1
ATOM 1305 C C . LEU A 1 162 ? 13.074 1.521 -18.992 1.00 94.69 162 LEU A C 1
ATOM 1307 O O . LEU A 1 162 ? 14.182 1.806 -19.453 1.00 94.69 162 LEU A O 1
ATOM 1311 N N . PRO A 1 163 ? 12.352 2.400 -18.273 1.00 94.62 163 PRO A N 1
ATOM 1312 C CA . PRO A 1 163 ? 12.877 3.712 -17.916 1.00 94.62 163 PRO A CA 1
ATOM 1313 C C . PRO A 1 163 ? 14.177 3.570 -17.120 1.00 94.62 163 PRO A C 1
ATOM 1315 O O . PRO A 1 163 ? 14.413 2.584 -16.410 1.00 94.62 163 PRO A O 1
ATOM 1318 N N . THR A 1 164 ? 15.034 4.577 -17.204 1.00 95.88 164 THR A N 1
ATOM 1319 C CA . THR A 1 164 ? 16.304 4.588 -16.487 1.00 95.88 164 THR A CA 1
ATOM 1320 C C . THR A 1 164 ? 16.083 4.581 -14.973 1.00 95.88 164 THR A C 1
ATOM 1322 O O . THR A 1 164 ? 15.093 5.094 -14.437 1.00 95.88 164 THR A O 1
ATOM 1325 N N . ARG A 1 165 ? 17.078 4.072 -14.236 1.00 93.81 165 ARG A N 1
ATOM 1326 C CA . ARG A 1 165 ? 17.100 4.153 -12.767 1.00 93.81 165 ARG A CA 1
ATOM 1327 C C . ARG A 1 165 ? 16.953 5.600 -12.272 1.00 93.81 165 ARG A C 1
ATOM 1329 O O . ARG A 1 165 ? 16.397 5.808 -11.195 1.00 93.81 165 ARG A O 1
ATOM 1336 N N . HIS A 1 166 ? 17.436 6.586 -13.033 1.00 93.06 166 HIS A N 1
ATOM 1337 C CA . HIS A 1 166 ? 17.313 8.004 -12.697 1.00 93.06 166 HIS A CA 1
ATOM 1338 C C . HIS A 1 166 ? 15.856 8.479 -12.776 1.00 93.06 166 HIS A C 1
ATOM 1340 O O . HIS A 1 166 ? 15.374 9.083 -11.819 1.00 93.06 166 HIS A O 1
ATOM 1346 N N . GLU A 1 167 ? 15.144 8.190 -13.865 1.00 95.19 167 GLU A N 1
ATOM 1347 C CA . GLU A 1 167 ? 13.739 8.587 -14.041 1.00 95.19 167 GLU A CA 1
ATOM 1348 C C . GLU A 1 167 ? 12.850 7.946 -12.972 1.00 95.19 167 GLU A C 1
ATOM 1350 O O . GLU A 1 167 ? 12.062 8.631 -12.322 1.00 95.19 167 GLU A O 1
ATOM 1355 N N . ARG A 1 168 ? 13.058 6.653 -12.686 1.00 93.88 168 ARG A N 1
ATOM 1356 C CA . ARG A 1 168 ? 12.365 5.960 -11.589 1.00 93.88 168 ARG A CA 1
ATOM 1357 C C . ARG A 1 168 ? 12.670 6.552 -10.215 1.00 93.88 168 ARG A C 1
ATOM 1359 O O . ARG A 1 168 ? 11.786 6.601 -9.369 1.00 93.88 168 ARG A O 1
ATOM 1366 N N . THR A 1 169 ? 13.898 7.016 -9.983 1.00 92.94 169 THR A N 1
ATOM 1367 C CA . THR A 1 169 ? 14.266 7.675 -8.718 1.00 92.94 169 THR A CA 1
ATOM 1368 C C . THR A 1 169 ? 13.593 9.046 -8.588 1.00 92.94 169 THR A C 1
ATOM 1370 O O . THR A 1 169 ? 13.097 9.367 -7.512 1.00 92.94 169 THR A O 1
ATOM 1373 N N . LEU A 1 170 ? 13.519 9.830 -9.672 1.00 93.88 170 LEU A N 1
ATOM 1374 C CA . LEU A 1 170 ? 12.814 11.120 -9.688 1.00 93.88 170 LEU A CA 1
ATOM 1375 C C . LEU A 1 170 ? 11.313 10.970 -9.434 1.00 93.88 170 LEU A C 1
ATOM 1377 O O . LEU A 1 170 ? 10.750 11.751 -8.673 1.00 93.88 170 LEU A O 1
ATOM 1381 N N . GLU A 1 171 ? 10.673 9.969 -10.036 1.00 94.25 171 GLU A N 1
ATOM 1382 C CA . GLU A 1 171 ? 9.237 9.736 -9.863 1.00 94.25 171 GLU A CA 1
ATOM 1383 C C . GLU A 1 171 ? 8.882 9.369 -8.412 1.00 94.25 171 GLU A C 1
ATOM 1385 O O . GLU A 1 171 ? 7.918 9.887 -7.852 1.00 94.25 171 GLU A O 1
ATOM 1390 N N . GLU A 1 172 ? 9.694 8.546 -7.746 1.00 92.94 172 GLU A N 1
ATOM 1391 C CA . GLU A 1 172 ? 9.488 8.237 -6.324 1.00 92.94 172 GLU A CA 1
ATOM 1392 C C . GLU A 1 172 ? 9.802 9.435 -5.405 1.00 92.94 172 GLU A C 1
ATOM 1394 O O . GLU A 1 172 ? 9.123 9.625 -4.396 1.00 92.94 172 GLU A O 1
ATOM 1399 N N . LEU A 1 173 ? 10.775 10.287 -5.761 1.00 91.75 173 LEU A N 1
ATOM 1400 C CA . LEU A 1 173 ? 11.030 11.558 -5.062 1.00 91.75 173 LEU A CA 1
ATOM 1401 C C . LEU A 1 173 ? 9.865 12.548 -5.214 1.00 91.75 173 LEU A C 1
ATOM 1403 O O . LEU A 1 173 ? 9.524 13.238 -4.255 1.00 91.75 173 LEU A O 1
ATOM 1407 N N . ARG A 1 174 ? 9.227 12.600 -6.391 1.00 92.62 174 ARG A N 1
ATOM 1408 C CA . ARG A 1 174 ? 8.036 13.424 -6.640 1.00 92.62 174 ARG A CA 1
ATOM 1409 C C . ARG A 1 174 ? 6.877 12.995 -5.735 1.00 92.62 174 ARG A C 1
ATOM 1411 O O . ARG A 1 174 ? 6.319 13.840 -5.041 1.00 92.62 174 ARG A O 1
ATOM 1418 N N . LYS A 1 175 ? 6.588 11.690 -5.672 1.00 89.81 175 LYS A N 1
ATOM 1419 C CA . LYS A 1 175 ? 5.562 11.119 -4.778 1.00 89.81 175 LYS A CA 1
ATOM 1420 C C . LYS A 1 175 ? 5.833 11.420 -3.305 1.00 89.81 175 LYS A C 1
ATOM 1422 O O . LYS A 1 175 ? 4.910 11.793 -2.588 1.00 89.81 175 LYS A O 1
ATOM 1427 N N . LEU A 1 176 ? 7.085 11.282 -2.852 1.00 87.19 176 LEU A N 1
ATOM 1428 C CA . LEU A 1 176 ? 7.452 11.604 -1.469 1.00 87.19 176 LEU A CA 1
ATOM 1429 C C . LEU A 1 176 ? 7.186 13.082 -1.157 1.00 87.19 176 LEU A C 1
ATOM 1431 O O . LEU A 1 176 ? 6.555 13.385 -0.150 1.00 87.19 176 LEU A O 1
ATOM 1435 N N . LYS A 1 177 ? 7.595 13.993 -2.045 1.00 87.88 177 LYS A N 1
ATOM 1436 C CA . LYS A 1 177 ? 7.360 15.430 -1.869 1.00 87.88 177 LYS A CA 1
ATOM 1437 C C . LYS A 1 177 ? 5.868 15.780 -1.831 1.00 87.88 177 LYS A C 1
ATOM 1439 O O . LYS A 1 177 ? 5.455 16.610 -1.030 1.00 87.88 177 LYS A O 1
ATOM 1444 N N . GLU A 1 178 ? 5.057 15.150 -2.679 1.00 87.38 178 GLU A N 1
ATOM 1445 C CA . GLU A 1 178 ? 3.595 15.318 -2.678 1.00 87.38 178 GLU A CA 1
ATOM 1446 C C . GLU A 1 178 ? 2.960 14.815 -1.370 1.00 87.38 178 GLU A C 1
ATOM 1448 O O . GLU A 1 178 ? 2.030 15.438 -0.854 1.00 87.38 178 GLU A O 1
ATOM 1453 N N . TRP A 1 179 ? 3.499 13.743 -0.782 1.00 81.19 179 TRP A N 1
ATOM 1454 C CA . TRP A 1 179 ? 3.096 13.257 0.539 1.00 81.19 179 TRP A CA 1
ATOM 1455 C C . TRP A 1 179 ? 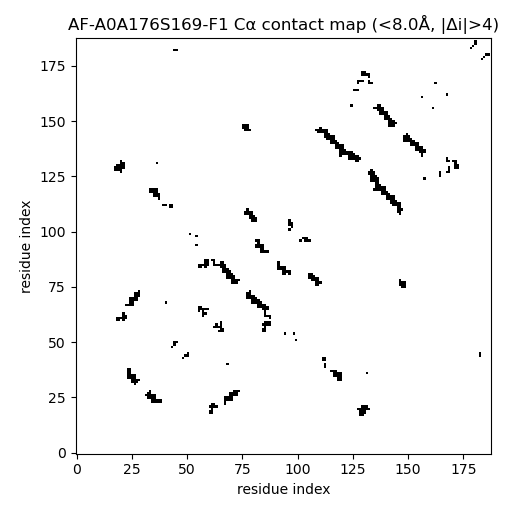3.529 14.208 1.675 1.00 81.19 179 TRP A C 1
ATOM 1457 O O . TRP A 1 179 ? 2.731 14.504 2.564 1.00 81.19 179 TRP A O 1
ATOM 1467 N N . GLU A 1 180 ? 4.744 14.762 1.639 1.00 81.06 180 GLU A N 1
ATOM 1468 C CA . GLU A 1 180 ? 5.223 15.748 2.626 1.00 81.06 180 GLU A CA 1
ATOM 1469 C C . GLU A 1 180 ? 4.400 17.054 2.601 1.00 81.06 180 GLU A C 1
ATOM 1471 O O . GLU A 1 180 ? 3.963 17.529 3.657 1.00 81.06 180 GLU A O 1
ATOM 1476 N N . ASP A 1 181 ? 4.128 17.595 1.403 1.00 80.12 181 ASP A N 1
ATOM 1477 C CA . ASP A 1 181 ? 3.321 18.811 1.182 1.00 80.12 181 ASP A CA 1
ATOM 1478 C C . ASP A 1 181 ? 1.863 18.637 1.672 1.00 80.12 181 ASP A C 1
ATOM 1480 O O . ASP A 1 181 ? 1.213 19.621 2.034 1.00 80.12 181 ASP A O 1
ATOM 1484 N N . THR A 1 182 ? 1.331 17.406 1.693 1.00 73.31 182 THR A N 1
ATOM 1485 C CA . THR A 1 182 ? -0.054 17.111 2.112 1.00 73.31 182 THR A CA 1
ATOM 1486 C C . THR A 1 182 ? -0.189 16.698 3.579 1.00 73.31 182 THR A C 1
ATOM 1488 O O . THR A 1 182 ? -1.217 17.001 4.187 1.00 73.31 182 THR A O 1
ATOM 1491 N N . THR A 1 183 ? 0.826 16.058 4.174 1.00 65.81 183 THR A N 1
ATOM 1492 C CA . THR A 1 183 ? 0.719 15.445 5.517 1.00 65.81 183 THR A CA 1
ATOM 1493 C C . THR A 1 183 ? 1.593 16.082 6.601 1.00 65.81 183 THR A C 1
ATOM 1495 O O . THR A 1 183 ? 1.215 16.049 7.774 1.00 65.81 183 THR A O 1
ATOM 1498 N N . VAL A 1 184 ? 2.744 16.675 6.254 1.00 63.44 184 VAL A N 1
ATOM 1499 C CA . VAL A 1 184 ? 3.723 17.186 7.238 1.00 63.44 184 VAL A CA 1
ATOM 1500 C C . VAL A 1 184 ? 3.675 18.707 7.348 1.00 63.44 184 VAL A C 1
ATOM 1502 O O . VAL A 1 184 ? 3.755 19.245 8.453 1.00 63.44 184 VAL A O 1
ATOM 1505 N N . SER A 1 185 ? 3.516 19.402 6.221 1.00 51.09 185 SER A N 1
ATOM 1506 C CA . SER A 1 185 ? 3.448 20.865 6.166 1.00 51.09 185 SER A CA 1
ATOM 1507 C C . SER A 1 185 ? 2.382 21.333 5.166 1.00 51.09 185 SER A C 1
ATOM 1509 O O . SER A 1 185 ? 2.735 21.917 4.135 1.00 51.09 185 SER A O 1
ATOM 1511 N N . PRO A 1 186 ? 1.080 21.120 5.450 1.00 50.44 186 PRO A N 1
ATOM 1512 C CA . PRO A 1 186 ? 0.020 21.661 4.610 1.00 50.44 186 PRO A CA 1
ATOM 1513 C C . PRO A 1 186 ? 0.184 23.179 4.509 1.00 50.44 186 PRO A C 1
ATOM 1515 O O . PRO A 1 186 ? 0.150 23.875 5.528 1.00 50.44 186 PRO A O 1
ATOM 1518 N N . LYS A 1 187 ? 0.381 23.680 3.283 1.00 44.09 187 LYS A N 1
ATOM 1519 C CA . LYS A 1 187 ? 0.501 25.119 3.001 1.00 44.09 187 LYS A CA 1
ATOM 1520 C C . LYS A 1 187 ? -0.683 25.859 3.633 1.00 44.09 187 LYS A C 1
ATOM 1522 O O . LYS A 1 187 ? -1.831 25.443 3.455 1.00 44.09 187 LYS A O 1
ATOM 1527 N N . GLN A 1 188 ? -0.360 26.893 4.412 1.00 39.59 188 GLN A N 1
ATOM 1528 C CA . GLN A 1 188 ? -1.324 27.827 4.998 1.00 39.59 188 GLN A CA 1
ATOM 1529 C C . GLN A 1 188 ? -1.959 28.695 3.910 1.00 39.59 188 GLN A C 1
ATOM 1531 O O . GLN A 1 188 ? -1.224 29.051 2.960 1.00 39.59 188 GLN A O 1
#

Organism: NCBI:txid1003181

Solvent-accessible surface area (backbone atoms only — not comparable to full-atom values): 10840 Å² total; per-residue (Å²): 139,80,86,82,81,80,79,78,83,81,77,73,84,79,70,78,80,79,60,34,44,48,66,56,26,39,33,38,44,98,95,39,83,39,55,25,66,46,65,67,69,65,68,59,45,45,96,88,44,62,74,60,70,88,73,42,46,80,54,40,72,36,22,72,72,5,48,34,44,33,33,35,56,56,99,54,33,35,24,46,56,47,40,22,43,19,46,93,53,86,89,50,56,73,44,65,62,42,82,80,39,74,93,54,66,72,67,37,73,35,50,77,35,62,51,63,46,35,30,74,35,84,57,76,76,42,90,35,54,32,41,64,42,44,41,34,35,26,37,39,35,39,36,27,54,56,17,26,63,79,47,78,47,79,45,74,43,79,88,51,90,72,80,51,64,64,58,36,41,50,53,37,51,50,53,50,50,56,48,42,46,65,72,75,54,59,80,128

Sequence (188 aa):
MKKIVTTLFLIMLTGNVLATAQYPDILVYQGKNQPIFTNPLESYFDKQHPRPKNVFKFSCTANWRGYVATWKIEENDLYLVKLVEGSCGEDAPEIPITTIFPEQQAPIKANWFSGTLRIPLGKRLQYVHMGYGSIYEKELFLTIENGKIVNEELVDNSTKELPTRHERTLEELRKLKEWEDTTVSPKQ

Nearest PDB structures (foldseek):
  5ovn-assembly1_B  TM=4.717E-01  e=9.223E-01  Feline immunodeficiency virus
  5k2j-assembly3_F  TM=3.399E-01  e=5.000E+00  Vibrio vulnificus MO6-24/O
  7bvd-assembly1_B  TM=2.113E-01  e=8.105E+00  Mycolicibacterium smegmatis
  7bvd-assembly1_A  TM=2.122E-01  e=9.714E+00  Mycolicibacterium smegmatis

Secondary structure (DSSP, 8-state):
-------------------EEPPPEEEEETTEEEEESS-TTGGG-SSSS---TTTS----TT-TTSEEEEEEEETTEEEEEEEEE--SSSSPPEEPGGGTSTT--SSEE-TT--EEEEEEEEEEEE---EET--EEEEEEEEEEETTEEEEEEEEE-TTSPPPPHHHHHHHHHHHHHHHHHHHT----

Mean predicted aligned error: 7.87 Å

Foldseek 3Di:
DDDDDPPPPPPDPPPPPQAAAADFAWECEPNDIFGWLDDQVLLVDAPVQHDDPVQQDCADSNHRRQWHWYWYADPQFIWTAFIFGPHPDPPTHTRAPCVRVVVDHPRHTSQSGFAKTKTADAAFPADARHRNLTHHQKIWIFGDHRRGTDDIDIDGPVPDDDDDSVVSNVVSVVVVVVSCCRRVPPDD